Protein AF-K1YMA0-F1 (afdb_monomer_lite)

Radius of gyration: 20.76 Å; chains: 1; bounding box: 54×43×55 Å

Sequence (251 aa):
FFNIFFKTSNLKQISGFTFFASLILGLGITSLIFYISLNINFLNNSFPYIFDVFLLLIILLIKQQNIIEPVTIPDSIIIGKRNYYARFILTFILFVSAITIFTLTSISNPHGVSDTFFQWNLRAKFMFLPKEEWKQIFLIPQDYLVKSYPLLLPGTIARIWKYMNNDAIFVYQIVSIFFSFSLAGMLFYSFKTLNSLFKGYISIILLMGTPMFLQMIPGQFADMPISLFIFSSLFFCIYLIYIPKITNIQF

pLDDT: mean 81.43, std 15.6, range [35.94, 95.81]

Foldseek 3Di:
DVVVPDDPVLCVLLVLLVVLLVVLVVLQVLLVVLVVLLVPLPNPLCPSVVVVVVVVVVVVVVVVVCPDPPDPDPPPDPPPPVVVVVLVVLLVVLVVVLVVLLVVLCVVPLQADQLSCQEAVVLLVLSLDPHNSSVCNVVDDCVRYPVPDDSSRSSSLNNVCSVVVHNDSCSLLVVLVSLLVSVLSNQLSLCCSVPRNVVSSVRSSVQSVDVVNSSVSSNSDPVSSVVSVVSSVVSVVVVVVCVVVVVVVPD

Structure (mmCIF, N/CA/C/O backbone):
data_AF-K1YMA0-F1
#
_entry.id   AF-K1YMA0-F1
#
loop_
_atom_site.group_PDB
_atom_site.id
_atom_site.type_symbol
_atom_site.label_atom_id
_atom_site.label_alt_id
_atom_site.label_comp_id
_atom_site.label_asym_id
_atom_site.label_entity_id
_atom_site.label_seq_id
_atom_site.pdbx_PDB_ins_code
_atom_site.Cartn_x
_atom_site.Cartn_y
_atom_site.Cartn_z
_atom_site.occupancy
_atom_site.B_iso_or_equiv
_atom_site.auth_seq_id
_atom_site.auth_comp_id
_atom_site.auth_asym_id
_atom_site.auth_atom_id
_atom_site.pdbx_PDB_model_num
ATOM 1 N N . PHE A 1 1 ? -4.015 -18.272 3.061 1.00 35.94 1 PHE A N 1
ATOM 2 C CA . PHE A 1 1 ? -2.857 -18.345 3.977 1.00 35.94 1 PHE A CA 1
ATOM 3 C C . PHE A 1 1 ? -3.280 -18.275 5.448 1.00 35.94 1 PHE A C 1
ATOM 5 O O . PHE A 1 1 ? -3.103 -19.263 6.141 1.00 35.94 1 PHE A O 1
ATOM 12 N N . PHE A 1 2 ? -3.931 -17.205 5.927 1.00 36.81 2 PHE A N 1
ATOM 13 C CA . PHE A 1 2 ? -4.343 -17.101 7.344 1.00 36.81 2 PHE A CA 1
ATOM 14 C C . PHE A 1 2 ? -5.421 -18.101 7.807 1.00 36.81 2 PHE A C 1
ATOM 16 O O . PHE A 1 2 ? -5.387 -18.521 8.959 1.00 36.81 2 PHE A O 1
ATOM 23 N N . ASN A 1 3 ? -6.307 -18.563 6.914 1.00 39.50 3 ASN A N 1
ATOM 24 C CA . ASN A 1 3 ? -7.324 -19.572 7.257 1.00 39.50 3 ASN A CA 1
ATOM 25 C C . ASN A 1 3 ? -6.761 -20.959 7.610 1.00 39.50 3 ASN A C 1
ATOM 27 O O . ASN A 1 3 ? -7.481 -21.767 8.179 1.00 39.50 3 ASN A O 1
ATOM 31 N N . ILE A 1 4 ? -5.499 -21.241 7.270 1.00 42.53 4 ILE A N 1
ATOM 32 C CA . ILE A 1 4 ? -4.889 -22.563 7.479 1.00 42.53 4 ILE A CA 1
ATOM 33 C C . ILE A 1 4 ? -4.354 -22.709 8.916 1.00 42.53 4 ILE A C 1
ATOM 35 O O . ILE A 1 4 ? -4.318 -23.814 9.442 1.00 42.53 4 ILE A O 1
ATOM 39 N N . PHE A 1 5 ? -3.977 -21.604 9.572 1.00 38.91 5 PHE A N 1
ATOM 40 C CA . PHE A 1 5 ? -3.271 -21.638 10.863 1.00 38.91 5 PHE A CA 1
ATOM 41 C C . PHE A 1 5 ? -4.132 -21.302 12.089 1.00 38.91 5 PHE A C 1
ATOM 43 O O . PHE A 1 5 ? -3.726 -21.596 13.210 1.00 38.91 5 PHE A O 1
ATOM 50 N N . PHE A 1 6 ? -5.313 -20.705 11.919 1.00 46.00 6 PHE A N 1
ATOM 51 C CA . PHE A 1 6 ? -6.155 -20.281 13.041 1.00 46.00 6 PHE A CA 1
ATOM 52 C C . PHE A 1 6 ? -7.481 -21.048 13.071 1.00 46.00 6 PHE A C 1
ATOM 54 O O . PHE A 1 6 ? -8.115 -21.243 12.037 1.00 46.00 6 PHE A O 1
ATOM 61 N N . LYS A 1 7 ? -7.936 -21.448 14.272 1.00 48.66 7 LYS A N 1
ATOM 62 C CA . LYS A 1 7 ? -9.287 -22.002 14.485 1.00 48.66 7 LYS A CA 1
ATOM 63 C C . LYS A 1 7 ? -10.334 -21.062 13.868 1.00 48.66 7 LYS A C 1
ATOM 65 O O . LYS A 1 7 ? -10.317 -19.853 14.113 1.00 48.66 7 LYS A O 1
ATOM 70 N N . THR A 1 8 ? -11.260 -21.634 13.101 1.00 50.06 8 THR A N 1
ATOM 71 C CA . THR A 1 8 ? -12.266 -20.931 12.282 1.00 50.06 8 THR A CA 1
ATOM 72 C C . THR A 1 8 ? -13.131 -19.935 13.062 1.00 50.06 8 THR A C 1
ATOM 74 O O . THR A 1 8 ? -13.541 -18.918 12.503 1.00 50.06 8 THR A O 1
ATOM 77 N N . SER A 1 9 ? -13.361 -20.160 14.360 1.00 51.03 9 SER A N 1
ATOM 78 C CA . SER A 1 9 ? -14.117 -19.248 15.231 1.00 51.03 9 SER A CA 1
ATOM 79 C C . SER A 1 9 ? -13.393 -17.922 15.510 1.00 51.03 9 SER A C 1
ATOM 81 O O . SER A 1 9 ? -14.027 -16.868 15.488 1.00 51.03 9 SER A O 1
ATOM 83 N N . ASN A 1 10 ? -12.069 -17.941 15.700 1.00 55.38 10 ASN A N 1
ATOM 84 C CA . ASN A 1 10 ? -11.280 -16.738 16.003 1.00 55.38 10 ASN A CA 1
ATOM 85 C C . ASN A 1 10 ? -11.015 -15.895 14.747 1.00 55.38 10 ASN A C 1
ATOM 87 O O . ASN A 1 10 ? -10.944 -14.669 14.814 1.00 55.38 10 ASN A O 1
ATOM 91 N N . LEU A 1 11 ? -10.951 -16.534 13.575 1.00 59.78 11 LEU A N 1
ATOM 92 C CA . LEU A 1 11 ? -10.758 -15.850 12.293 1.00 59.78 11 LEU A CA 1
ATOM 93 C C . LEU A 1 11 ? -11.916 -14.917 11.922 1.00 59.78 11 LEU A C 1
ATOM 95 O O . LEU A 1 11 ? -11.681 -13.895 11.278 1.00 59.78 11 LEU A O 1
ATOM 99 N N . LYS A 1 12 ? -13.153 -15.211 12.352 1.00 63.59 12 LYS A N 1
ATOM 100 C CA . LYS A 1 12 ? -14.302 -14.328 12.083 1.00 63.59 12 LYS A CA 1
ATOM 101 C C . LYS A 1 12 ? -14.114 -12.938 12.695 1.00 63.59 12 LYS A C 1
ATOM 103 O O . LYS A 1 12 ? -14.426 -11.948 12.032 1.00 63.59 12 LYS A O 1
ATOM 108 N N . GLN A 1 13 ? -13.563 -12.856 13.909 1.00 67.62 13 GLN A N 1
ATOM 109 C CA . GLN A 1 13 ? -13.365 -11.585 14.617 1.00 67.62 13 GLN A CA 1
ATOM 110 C C . GLN A 1 13 ? -12.339 -10.679 13.925 1.00 67.62 13 GLN A C 1
ATOM 112 O O . GLN A 1 13 ? -12.560 -9.476 13.829 1.00 67.62 13 GLN A O 1
ATOM 117 N N . ILE A 1 14 ? -11.263 -11.252 13.377 1.00 79.75 14 ILE A N 1
ATOM 118 C CA . ILE A 1 14 ? -10.198 -10.517 12.668 1.00 79.75 14 ILE A CA 1
ATOM 119 C C . ILE A 1 14 ? -10.346 -10.549 11.137 1.00 79.75 14 ILE A C 1
ATOM 121 O O . ILE A 1 14 ? -9.407 -10.213 10.415 1.00 79.75 14 ILE A O 1
ATOM 125 N N . SER A 1 15 ? -11.504 -10.949 10.610 1.00 78.88 15 SER A N 1
ATOM 126 C CA . SER A 1 15 ? -11.737 -11.141 9.165 1.00 78.88 15 SER A CA 1
ATOM 127 C C . SER A 1 15 ? -11.403 -9.902 8.324 1.00 78.88 15 SER A C 1
ATOM 129 O O . SER A 1 15 ? -10.713 -10.001 7.313 1.00 78.88 15 SER A O 1
ATOM 131 N N . GLY A 1 16 ? -11.814 -8.712 8.770 1.00 84.69 16 GLY A N 1
ATOM 132 C CA . GLY A 1 16 ? -11.503 -7.468 8.060 1.00 84.69 16 GLY A CA 1
ATOM 133 C C . GLY A 1 16 ? -10.012 -7.119 8.075 1.00 84.69 16 GLY A C 1
ATOM 134 O O . GLY A 1 16 ? -9.467 -6.694 7.063 1.00 84.69 16 GLY A O 1
ATOM 135 N N . PHE A 1 17 ? -9.323 -7.363 9.191 1.00 89.44 17 PHE A N 1
ATOM 136 C CA . PHE A 1 17 ? -7.878 -7.152 9.280 1.00 89.44 17 PHE A CA 1
ATOM 137 C C . PHE A 1 17 ? -7.110 -8.144 8.393 1.00 89.44 17 PHE A C 1
ATOM 139 O O . PHE A 1 17 ? -6.242 -7.753 7.614 1.00 89.44 17 PHE A O 1
ATOM 146 N N . THR A 1 18 ? -7.460 -9.430 8.478 1.00 86.31 18 THR A N 1
ATOM 147 C CA . THR A 1 18 ? -6.825 -10.499 7.692 1.00 86.31 18 THR A CA 1
ATOM 148 C C . THR A 1 18 ? -7.038 -10.315 6.194 1.00 86.31 18 THR A C 1
ATOM 150 O O . THR A 1 18 ? -6.127 -10.624 5.428 1.00 86.31 18 THR A O 1
ATOM 153 N N . PHE A 1 19 ? -8.174 -9.750 5.769 1.00 87.81 19 PHE A N 1
ATOM 154 C CA . PHE A 1 19 ? -8.401 -9.346 4.383 1.00 87.81 19 PHE A CA 1
ATOM 155 C C . PHE A 1 19 ? -7.315 -8.376 3.896 1.00 87.81 19 PHE A C 1
ATOM 157 O O . PHE A 1 19 ? -6.596 -8.697 2.949 1.00 87.81 19 PHE A O 1
ATOM 164 N N . PHE A 1 20 ? -7.114 -7.245 4.576 1.00 90.06 20 PHE A N 1
ATOM 165 C CA . PHE A 1 20 ? -6.095 -6.275 4.164 1.00 90.06 20 PHE A CA 1
ATOM 166 C C . PHE A 1 20 ? -4.667 -6.815 4.290 1.00 90.06 20 PHE A C 1
ATOM 168 O O . PHE A 1 20 ? -3.865 -6.630 3.378 1.00 90.06 20 PHE A O 1
ATOM 175 N N . ALA A 1 21 ? -4.356 -7.558 5.356 1.00 88.94 21 ALA A N 1
ATOM 176 C CA . ALA A 1 21 ? -3.054 -8.213 5.491 1.00 88.94 21 ALA A CA 1
ATOM 177 C C . ALA A 1 21 ? -2.785 -9.190 4.327 1.00 88.94 21 ALA A C 1
ATOM 179 O O . ALA A 1 21 ? -1.675 -9.258 3.797 1.00 88.94 21 ALA A O 1
ATOM 180 N N . SER A 1 22 ? -3.812 -9.928 3.890 1.00 86.81 22 SER A N 1
ATOM 181 C CA . SER A 1 22 ? -3.696 -10.880 2.782 1.00 86.81 22 SER A CA 1
ATOM 182 C C . SER A 1 22 ? -3.481 -10.208 1.427 1.00 86.81 22 SER A C 1
ATOM 184 O O . SER A 1 22 ? -2.725 -10.742 0.619 1.00 86.81 22 SER A O 1
ATOM 186 N N . LEU A 1 23 ? -4.072 -9.031 1.199 1.00 87.25 23 LEU A N 1
ATOM 187 C CA . LEU A 1 23 ? -3.859 -8.235 -0.012 1.00 87.25 23 LEU A CA 1
ATOM 188 C C . LEU A 1 23 ? -2.376 -7.876 -0.191 1.00 87.25 23 LEU A C 1
ATOM 190 O O . LEU A 1 23 ? -1.809 -8.051 -1.269 1.00 87.25 23 LEU A O 1
ATOM 194 N N . ILE A 1 24 ? -1.730 -7.444 0.892 1.00 88.88 24 ILE A N 1
ATOM 195 C CA . ILE A 1 24 ? -0.322 -7.029 0.896 1.00 88.88 24 ILE A CA 1
ATOM 196 C C . ILE A 1 24 ? 0.609 -8.227 0.708 1.00 88.88 24 ILE A C 1
ATOM 198 O O . ILE A 1 24 ? 1.526 -8.181 -0.114 1.00 88.88 24 ILE A O 1
ATOM 202 N N . LEU A 1 25 ? 0.356 -9.324 1.429 1.00 87.81 25 LEU A N 1
ATOM 203 C CA . LEU A 1 25 ? 1.114 -10.565 1.251 1.00 87.81 25 LEU A CA 1
ATOM 204 C C . LEU A 1 25 ? 0.961 -11.118 -0.168 1.00 87.81 25 LEU A C 1
ATOM 206 O O . LEU A 1 25 ? 1.941 -11.573 -0.752 1.00 87.81 25 LEU A O 1
ATOM 210 N N . GLY A 1 26 ? -0.244 -11.039 -0.736 1.00 87.19 26 GLY A N 1
ATOM 211 C CA . GLY A 1 26 ? -0.516 -11.426 -2.116 1.00 87.19 26 GLY A CA 1
ATOM 212 C C . GLY A 1 26 ? 0.336 -10.636 -3.107 1.00 87.19 26 GLY A C 1
ATOM 213 O O . GLY A 1 26 ? 0.998 -11.241 -3.952 1.00 87.19 26 GLY A O 1
ATOM 214 N N . LEU A 1 27 ? 0.403 -9.307 -2.970 1.00 89.44 27 LEU A N 1
ATOM 215 C CA . LEU A 1 27 ? 1.290 -8.476 -3.794 1.00 89.44 27 LEU A CA 1
ATOM 216 C C . LEU A 1 27 ? 2.769 -8.843 -3.619 1.00 89.44 27 LEU A C 1
ATOM 218 O O . LEU A 1 27 ? 3.492 -8.927 -4.608 1.00 89.44 27 LEU A O 1
ATOM 222 N N . GLY A 1 28 ? 3.212 -9.127 -2.392 1.00 89.88 28 GLY A N 1
ATOM 223 C CA . GLY A 1 28 ? 4.586 -9.563 -2.125 1.00 89.88 28 GLY A CA 1
ATOM 224 C C . GLY A 1 28 ? 4.945 -10.875 -2.806 1.00 89.88 28 GLY A C 1
ATOM 225 O O . GLY A 1 28 ? 5.934 -10.933 -3.535 1.00 89.88 28 GLY A O 1
ATOM 226 N N . ILE A 1 29 ? 4.117 -11.905 -2.632 1.00 88.06 29 ILE A N 1
ATOM 227 C CA . ILE A 1 29 ? 4.328 -13.223 -3.244 1.00 88.06 29 ILE A CA 1
ATOM 228 C C . ILE A 1 29 ? 4.337 -13.105 -4.767 1.00 88.06 29 ILE A C 1
ATOM 230 O O . ILE A 1 29 ? 5.258 -13.579 -5.426 1.00 88.06 29 ILE A O 1
ATOM 234 N N . THR A 1 30 ? 3.343 -12.430 -5.336 1.00 89.81 30 THR A N 1
ATOM 235 C CA . THR A 1 30 ? 3.232 -12.283 -6.791 1.00 89.81 30 THR A CA 1
ATOM 236 C C . THR A 1 30 ? 4.365 -11.424 -7.371 1.00 89.81 30 THR A C 1
ATOM 238 O O . THR A 1 30 ? 4.802 -11.667 -8.492 1.00 89.81 30 THR A O 1
ATOM 241 N N . SER A 1 31 ? 4.878 -10.432 -6.632 1.00 90.88 31 SER A N 1
ATOM 242 C CA . SER A 1 31 ? 6.044 -9.633 -7.045 1.00 90.88 31 SER A CA 1
ATOM 243 C C . SER A 1 31 ? 7.334 -10.464 -7.042 1.00 90.88 31 SER A C 1
ATOM 245 O O . SER A 1 31 ? 8.112 -10.414 -7.996 1.00 90.88 31 SER A O 1
ATOM 247 N N . LEU A 1 32 ? 7.527 -11.313 -6.026 1.00 89.19 32 LEU A N 1
ATOM 248 C CA . LEU A 1 32 ? 8.646 -12.260 -5.974 1.00 89.19 32 LEU A CA 1
ATOM 249 C C . LEU A 1 32 ? 8.593 -13.272 -7.120 1.00 89.19 32 LEU A C 1
ATOM 251 O O . LEU A 1 32 ? 9.603 -13.515 -7.774 1.00 89.19 32 LEU A O 1
ATOM 255 N N . ILE A 1 33 ? 7.418 -13.836 -7.395 1.00 87.31 33 ILE A N 1
ATOM 256 C CA . ILE A 1 33 ? 7.227 -14.798 -8.487 1.00 87.31 33 ILE A CA 1
ATOM 257 C C . ILE A 1 33 ? 7.470 -14.137 -9.838 1.00 87.31 33 ILE A C 1
ATOM 259 O O . ILE A 1 33 ? 8.141 -14.721 -10.687 1.00 87.31 33 ILE A O 1
ATOM 263 N N . PHE A 1 34 ? 6.995 -12.904 -10.019 1.00 88.12 34 PHE A N 1
ATOM 264 C CA . PHE A 1 34 ? 7.301 -12.118 -11.206 1.00 88.12 34 PHE A CA 1
ATOM 265 C C . PHE A 1 34 ? 8.816 -11.948 -11.383 1.00 88.12 34 PHE A C 1
ATOM 267 O O . PHE A 1 34 ? 9.347 -12.257 -12.448 1.00 88.12 34 PHE A O 1
ATOM 274 N N . TYR A 1 35 ? 9.545 -11.573 -10.332 1.00 87.81 35 TYR A N 1
ATOM 275 C CA . TYR A 1 35 ? 11.003 -11.470 -10.400 1.00 87.81 35 TYR A CA 1
ATOM 276 C C . TYR A 1 35 ? 11.699 -12.806 -10.718 1.00 87.81 35 TYR A C 1
ATOM 278 O O . TYR A 1 35 ? 12.620 -12.848 -11.535 1.00 87.81 35 TYR A O 1
ATOM 286 N N . ILE A 1 36 ? 11.256 -13.915 -10.120 1.00 86.75 36 ILE A N 1
ATOM 287 C CA . ILE A 1 36 ? 11.784 -15.253 -10.431 1.00 86.75 36 ILE A CA 1
ATOM 288 C C . ILE A 1 36 ? 11.527 -15.591 -11.906 1.00 86.75 36 ILE A C 1
ATOM 290 O O . ILE A 1 36 ? 12.425 -16.089 -12.584 1.00 86.75 36 ILE A O 1
ATOM 294 N N . SER A 1 37 ? 10.346 -15.252 -12.431 1.00 84.69 37 SER A N 1
ATOM 295 C CA . SER A 1 37 ? 10.014 -15.479 -13.841 1.00 84.69 37 SER A CA 1
ATOM 296 C C . SER A 1 37 ? 10.911 -14.691 -14.801 1.00 84.69 37 SER A C 1
ATOM 298 O O . SER A 1 37 ? 11.270 -15.218 -15.845 1.00 84.69 37 SER A O 1
ATOM 300 N N . LEU A 1 38 ? 11.369 -13.490 -14.418 1.00 83.50 38 LEU A N 1
ATOM 301 C CA . LEU A 1 38 ? 12.334 -12.713 -15.211 1.00 83.50 38 LEU A CA 1
ATOM 302 C C . LEU A 1 38 ? 13.726 -13.364 -15.287 1.00 83.50 38 LEU A C 1
ATOM 304 O O . LEU A 1 38 ? 14.476 -13.096 -16.224 1.00 83.50 38 LEU A O 1
ATOM 308 N N . ASN A 1 39 ? 14.098 -14.183 -14.298 1.00 81.00 39 ASN A N 1
ATOM 309 C CA . ASN A 1 39 ? 15.392 -14.875 -14.261 1.00 81.00 39 ASN A CA 1
ATOM 310 C C . ASN A 1 39 ? 15.367 -16.203 -15.023 1.00 81.00 39 ASN A C 1
ATOM 312 O O . ASN A 1 39 ? 16.383 -16.634 -15.568 1.00 81.00 39 ASN A O 1
ATOM 316 N N . ILE A 1 40 ? 14.209 -16.855 -15.065 1.00 79.06 40 ILE A N 1
ATOM 317 C CA . ILE A 1 40 ? 14.023 -18.115 -15.769 1.00 79.06 40 ILE A CA 1
ATOM 318 C C . ILE A 1 40 ? 13.544 -17.772 -17.184 1.00 79.06 40 ILE A C 1
ATOM 320 O O . ILE A 1 40 ? 12.347 -17.781 -17.448 1.00 79.06 40 ILE A O 1
ATOM 324 N N . ASN A 1 41 ? 14.486 -17.511 -18.104 1.00 66.19 41 ASN A N 1
ATOM 325 C CA . ASN A 1 41 ? 14.243 -17.249 -19.543 1.00 66.19 41 ASN A CA 1
ATOM 326 C C . ASN A 1 41 ? 13.262 -18.229 -20.224 1.00 66.19 41 ASN A C 1
ATOM 328 O O . ASN A 1 41 ? 12.776 -17.966 -21.320 1.00 66.19 41 ASN A O 1
ATOM 332 N N . PHE A 1 42 ? 13.022 -19.384 -19.603 1.00 50.75 42 PHE A N 1
ATOM 333 C CA . PHE A 1 42 ? 12.151 -20.455 -20.072 1.00 50.75 42 PHE A CA 1
ATOM 334 C C . PHE A 1 42 ? 10.652 -20.174 -19.876 1.00 50.75 42 PHE A C 1
ATOM 336 O O . PHE A 1 42 ? 9.808 -20.771 -20.541 1.00 50.75 42 PHE A O 1
ATOM 343 N N . LEU A 1 43 ? 10.293 -19.270 -18.966 1.00 53.09 43 LEU A N 1
ATOM 344 C CA . LEU A 1 43 ? 8.905 -18.920 -18.713 1.00 53.09 43 LEU A CA 1
ATOM 345 C C . LEU A 1 43 ? 8.536 -17.759 -19.634 1.00 53.09 43 LEU A C 1
ATOM 347 O O . LEU A 1 43 ? 8.853 -16.607 -19.353 1.00 53.09 43 LEU A O 1
ATOM 351 N N . ASN A 1 44 ? 7.884 -18.087 -20.756 1.00 57.81 44 ASN A N 1
ATOM 352 C CA . ASN A 1 44 ? 7.226 -17.130 -21.652 1.00 57.81 44 ASN A CA 1
ATOM 353 C C . ASN A 1 44 ? 6.592 -15.974 -20.860 1.00 57.81 44 ASN A C 1
ATOM 355 O O . ASN A 1 44 ? 6.093 -16.196 -19.753 1.00 57.81 44 ASN A O 1
ATOM 359 N N . ASN A 1 45 ? 6.489 -14.782 -21.470 1.00 66.31 45 ASN A N 1
ATOM 360 C CA . ASN A 1 45 ? 5.784 -13.617 -20.900 1.00 66.31 45 ASN A CA 1
ATOM 361 C C . ASN A 1 45 ? 4.432 -13.987 -20.249 1.00 66.31 45 ASN A C 1
ATOM 363 O O . ASN A 1 45 ? 3.989 -13.302 -19.342 1.00 66.31 45 ASN A O 1
ATOM 367 N N . SER A 1 46 ? 3.797 -15.077 -20.687 1.00 72.69 46 SER A N 1
ATOM 368 C CA . SER A 1 46 ? 2.556 -15.675 -20.191 1.00 72.69 46 SER A CA 1
ATOM 369 C C . SER A 1 46 ? 2.583 -16.239 -18.756 1.00 72.69 46 SER A C 1
ATOM 371 O O . SER A 1 46 ? 1.518 -16.363 -18.157 1.00 72.69 46 SER A O 1
ATOM 373 N N . PHE A 1 47 ? 3.730 -16.620 -18.180 1.00 77.75 47 PHE A N 1
ATOM 374 C CA . PHE A 1 47 ? 3.750 -17.363 -16.906 1.00 77.75 47 PHE A CA 1
ATOM 375 C C . PHE A 1 47 ? 3.175 -16.594 -15.704 1.00 77.75 47 PHE A C 1
ATOM 377 O O . PHE A 1 47 ? 2.349 -17.178 -15.001 1.00 77.75 47 PHE A O 1
ATOM 384 N N . PRO A 1 48 ? 3.515 -15.309 -15.468 1.00 74.56 48 PRO A N 1
ATOM 385 C CA . PRO A 1 48 ? 2.893 -14.532 -14.394 1.00 74.56 48 PRO A CA 1
ATOM 386 C C . PRO A 1 48 ? 1.364 -14.481 -14.508 1.00 74.56 48 PRO A C 1
ATOM 388 O O . PRO A 1 48 ? 0.672 -14.590 -13.502 1.00 74.56 48 PRO A O 1
ATOM 391 N N . TYR A 1 49 ? 0.835 -14.413 -15.736 1.00 79.38 49 TYR A N 1
ATOM 392 C CA . TYR A 1 49 ? -0.607 -14.435 -15.991 1.00 79.38 49 TYR A CA 1
ATOM 393 C C . TYR A 1 49 ? -1.234 -15.772 -15.595 1.00 79.38 49 TYR A C 1
ATOM 395 O O . TYR A 1 49 ? -2.247 -15.802 -14.902 1.00 79.38 49 TYR A O 1
ATOM 403 N N . ILE A 1 50 ? -0.624 -16.883 -16.022 1.00 82.31 50 ILE A N 1
ATOM 404 C CA . ILE A 1 50 ? -1.103 -18.234 -15.701 1.00 82.31 50 ILE A CA 1
ATOM 405 C C . ILE A 1 50 ? -1.075 -18.449 -14.188 1.00 82.31 50 ILE A C 1
ATOM 407 O O . ILE A 1 50 ? -2.031 -18.979 -13.625 1.00 82.31 50 ILE A O 1
ATOM 411 N N . PHE A 1 51 ? -0.006 -18.002 -13.526 1.00 81.25 51 PHE A N 1
ATOM 412 C CA . PHE A 1 51 ? 0.121 -18.099 -12.080 1.00 81.25 51 PHE A CA 1
ATOM 413 C C . PHE A 1 51 ? -0.962 -17.292 -11.353 1.00 81.25 51 PHE A C 1
ATOM 415 O O . PHE A 1 51 ? -1.613 -17.828 -10.459 1.00 81.25 51 PHE A O 1
ATOM 422 N N . ASP A 1 52 ? -1.203 -16.041 -11.751 1.00 80.94 52 ASP A N 1
ATOM 423 C CA . ASP A 1 52 ? -2.232 -15.201 -11.130 1.00 80.94 52 ASP A CA 1
ATOM 424 C C . ASP A 1 52 ? -3.642 -15.783 -11.338 1.00 80.94 52 ASP A C 1
ATOM 426 O O . ASP A 1 52 ? -4.439 -15.817 -10.398 1.00 80.94 52 ASP A O 1
ATOM 430 N N . VAL A 1 53 ? -3.941 -16.325 -12.526 1.00 84.12 53 VAL A N 1
ATOM 431 C CA . VAL A 1 53 ? -5.206 -17.034 -12.798 1.00 84.12 53 VAL A CA 1
ATOM 432 C C . VAL A 1 53 ? -5.332 -18.285 -11.928 1.00 84.12 53 VAL A C 1
ATOM 434 O O . VAL A 1 53 ? -6.378 -18.515 -11.322 1.00 84.12 53 VAL A O 1
ATOM 437 N N . PHE A 1 54 ? -4.269 -19.079 -11.815 1.00 85.62 54 PHE A N 1
ATOM 438 C CA . PHE A 1 54 ? -4.250 -20.270 -10.969 1.00 85.62 54 PHE A CA 1
ATOM 439 C C . PHE A 1 54 ? -4.450 -19.924 -9.486 1.00 85.62 54 PHE A C 1
ATOM 441 O O . PHE A 1 54 ? -5.236 -20.572 -8.793 1.00 85.62 54 PHE A O 1
ATOM 448 N N . LEU A 1 55 ? -3.809 -18.856 -9.005 1.00 82.62 55 LEU A N 1
ATOM 449 C CA . LEU A 1 55 ? -3.978 -18.350 -7.646 1.00 82.62 55 LEU A CA 1
ATOM 450 C C . LEU A 1 55 ? -5.422 -17.888 -7.395 1.00 82.62 55 LEU A C 1
ATOM 452 O O . LEU A 1 55 ? -6.001 -18.223 -6.360 1.00 82.62 55 LEU A O 1
ATOM 456 N N . LEU A 1 56 ? -6.027 -17.169 -8.347 1.00 82.56 56 LEU A N 1
ATOM 457 C CA . LEU A 1 56 ? -7.434 -16.765 -8.284 1.00 82.56 56 LEU A CA 1
ATOM 458 C C . LEU A 1 56 ? -8.369 -17.978 -8.212 1.00 82.56 56 LEU A C 1
ATOM 460 O O . LEU A 1 56 ? -9.274 -17.995 -7.378 1.00 82.56 56 LEU A O 1
ATOM 464 N N . LEU A 1 57 ? -8.126 -19.012 -9.021 1.00 83.94 57 LEU A N 1
ATOM 465 C CA . LEU A 1 57 ? -8.903 -20.254 -8.987 1.00 83.94 57 LEU A CA 1
ATOM 466 C C . LEU A 1 57 ? -8.782 -20.963 -7.633 1.00 83.94 57 LEU A C 1
ATOM 468 O O . LEU A 1 57 ? -9.801 -21.340 -7.058 1.00 83.94 57 LEU A O 1
ATOM 472 N N . ILE A 1 58 ? -7.574 -21.073 -7.069 1.00 81.31 58 ILE A N 1
ATOM 473 C CA . ILE A 1 58 ? -7.372 -21.629 -5.721 1.00 81.31 58 ILE A CA 1
ATOM 474 C C . ILE A 1 58 ? -8.163 -20.833 -4.676 1.00 81.31 58 ILE A C 1
ATOM 476 O O . ILE A 1 58 ? -8.823 -21.423 -3.821 1.00 81.31 58 ILE A O 1
ATOM 480 N N . ILE A 1 59 ? -8.131 -19.498 -4.739 1.00 77.88 59 ILE A N 1
ATOM 481 C CA . ILE A 1 59 ? -8.876 -18.640 -3.807 1.00 77.88 59 ILE A CA 1
ATOM 482 C C . ILE A 1 59 ? -10.385 -18.885 -3.928 1.00 77.88 59 ILE A C 1
ATOM 484 O O . ILE A 1 59 ? -11.064 -18.999 -2.904 1.00 77.88 59 ILE A O 1
ATOM 488 N N . LEU A 1 60 ? -10.912 -18.992 -5.151 1.00 78.00 60 LEU A N 1
ATOM 489 C CA . LEU A 1 60 ? -12.327 -19.280 -5.396 1.00 78.00 60 LEU A CA 1
ATOM 490 C C . LEU A 1 60 ? -12.728 -20.658 -4.851 1.00 78.00 60 LEU A C 1
ATOM 492 O O . LEU A 1 60 ? -13.738 -20.752 -4.155 1.00 78.00 60 LEU A O 1
ATOM 496 N N . LEU A 1 61 ? -11.908 -21.688 -5.074 1.00 76.06 61 LEU A N 1
ATOM 497 C CA . LEU A 1 61 ? -12.143 -23.045 -4.566 1.00 76.06 61 LEU A CA 1
ATOM 498 C C . LEU A 1 61 ? -12.146 -23.090 -3.031 1.00 76.06 61 LEU A C 1
ATOM 500 O O . LEU A 1 61 ? -13.062 -23.648 -2.426 1.00 76.06 61 LEU A O 1
ATOM 504 N N . ILE A 1 62 ? -11.179 -22.432 -2.382 1.00 73.81 62 ILE A N 1
ATOM 505 C CA . ILE A 1 62 ? -11.122 -22.334 -0.914 1.00 73.81 62 ILE A CA 1
ATOM 506 C C . ILE A 1 62 ? -12.340 -21.576 -0.369 1.00 73.81 62 ILE A C 1
ATOM 508 O O . ILE A 1 62 ? -12.870 -21.938 0.684 1.00 73.81 62 ILE A O 1
ATOM 512 N N . LYS A 1 63 ? -12.799 -20.521 -1.056 1.00 68.50 63 LYS A N 1
ATOM 513 C CA . LYS A 1 63 ? -13.982 -19.751 -0.644 1.00 68.50 63 LYS A CA 1
ATOM 514 C C . LYS A 1 63 ? -15.262 -20.580 -0.761 1.00 68.50 63 LYS A C 1
ATOM 516 O O . LYS A 1 63 ? -16.112 -20.488 0.117 1.00 68.50 63 LYS A O 1
ATOM 521 N N . GLN A 1 64 ? -15.375 -21.404 -1.801 1.00 65.25 64 GLN A N 1
ATOM 522 C CA . GLN A 1 64 ? -16.528 -22.276 -2.027 1.00 65.25 64 GLN A CA 1
ATOM 523 C C . GLN A 1 64 ? -16.627 -23.388 -0.969 1.00 65.25 64 GLN A C 1
ATOM 525 O O . GLN A 1 64 ? -17.724 -23.740 -0.552 1.00 65.25 64 GLN A O 1
ATOM 530 N N . GLN A 1 65 ? -15.489 -23.881 -0.472 1.00 60.06 65 GLN A N 1
ATOM 531 C CA . GLN A 1 65 ? -15.439 -24.854 0.628 1.00 60.06 65 GLN A CA 1
ATOM 532 C C . GLN A 1 65 ? -15.693 -24.231 2.011 1.00 60.06 65 GLN A C 1
ATOM 534 O O . GLN A 1 65 ? -16.101 -24.927 2.934 1.00 60.06 65 GLN A O 1
ATOM 539 N N . ASN A 1 66 ? -15.475 -22.921 2.160 1.00 59.56 66 ASN A N 1
ATOM 540 C CA . ASN A 1 66 ? -15.643 -22.180 3.413 1.00 59.56 66 ASN A CA 1
ATOM 541 C C . ASN A 1 66 ? -16.854 -21.236 3.371 1.00 59.56 66 ASN A C 1
ATOM 543 O O . ASN A 1 66 ? -16.780 -20.119 3.895 1.00 59.56 66 ASN A O 1
ATOM 547 N N . ILE A 1 67 ? -17.971 -21.654 2.764 1.00 50.56 67 ILE A N 1
ATOM 548 C CA . ILE A 1 67 ? -19.258 -20.959 2.925 1.00 50.56 67 ILE A CA 1
ATOM 549 C C . ILE A 1 67 ? -19.709 -21.192 4.366 1.00 50.56 67 ILE A C 1
ATOM 551 O O . ILE A 1 67 ? -20.443 -22.118 4.690 1.00 50.56 67 ILE A O 1
ATOM 555 N N . ILE A 1 68 ? -19.162 -20.384 5.264 1.00 52.66 68 ILE A N 1
ATOM 556 C CA . ILE A 1 68 ? -19.486 -20.428 6.675 1.00 52.66 68 ILE A CA 1
ATOM 557 C C . ILE A 1 68 ? -20.751 -19.596 6.858 1.00 52.66 68 ILE A C 1
ATOM 559 O O . ILE A 1 68 ? -20.787 -18.431 6.454 1.00 52.66 68 ILE A O 1
ATOM 563 N N . GLU A 1 69 ? -21.757 -20.176 7.508 1.00 48.94 69 GLU A N 1
ATOM 564 C CA . GLU A 1 69 ? -22.983 -19.466 7.862 1.00 48.94 69 GLU A CA 1
ATOM 565 C C . GLU A 1 69 ? -22.661 -18.141 8.583 1.00 48.94 69 GLU A C 1
ATOM 567 O O . GLU A 1 69 ? -21.746 -18.086 9.435 1.00 48.94 69 GLU A O 1
ATOM 572 N N . PRO A 1 70 ? -23.365 -17.047 8.229 1.00 44.97 70 PRO A N 1
ATOM 573 C CA . PRO A 1 70 ? -23.199 -15.774 8.905 1.00 44.97 70 PRO A CA 1
ATOM 574 C C . PRO A 1 70 ? -23.518 -15.990 10.382 1.00 44.97 70 PRO A C 1
ATOM 576 O O . PRO A 1 70 ? -24.638 -16.325 10.750 1.00 44.97 70 PRO A O 1
ATOM 579 N N . VAL A 1 71 ? -22.514 -15.815 11.245 1.00 46.72 71 VAL A N 1
ATOM 580 C CA . VAL A 1 71 ? -22.783 -15.754 12.682 1.00 46.72 71 VAL A CA 1
ATOM 581 C C . VAL A 1 71 ? -23.482 -14.428 12.904 1.00 46.72 71 VAL A C 1
ATOM 583 O O . VAL A 1 71 ? -22.882 -13.368 12.722 1.00 46.72 71 VAL A O 1
ATOM 586 N N . THR A 1 72 ? -24.760 -14.505 13.250 1.00 38.94 72 THR A N 1
ATOM 587 C CA . THR A 1 72 ? -25.541 -13.388 13.764 1.00 38.94 72 THR A CA 1
ATOM 588 C C . THR A 1 72 ? -24.900 -12.944 15.071 1.00 38.94 72 THR A C 1
ATOM 590 O O . THR A 1 72 ? -25.086 -13.565 16.116 1.00 38.94 72 THR A O 1
ATOM 593 N N . ILE A 1 73 ? -24.073 -11.904 15.000 1.00 44.22 73 ILE A N 1
ATOM 594 C CA . ILE A 1 73 ? -23.606 -11.201 16.191 1.00 44.22 73 ILE A CA 1
ATOM 595 C C . ILE A 1 73 ? -24.843 -10.486 16.744 1.00 44.22 73 ILE A C 1
ATOM 597 O O . ILE A 1 73 ? -25.479 -9.758 15.981 1.00 44.22 73 ILE A O 1
ATOM 601 N N . PRO A 1 74 ? -25.223 -10.688 18.017 1.00 40.84 74 PRO A N 1
ATOM 602 C CA . PRO A 1 74 ? -26.303 -9.920 18.614 1.00 40.84 74 PRO A CA 1
ATOM 603 C C . PRO A 1 74 ? -25.987 -8.430 18.470 1.00 40.84 74 PRO A C 1
ATOM 605 O O . PRO A 1 74 ? -24.916 -7.981 18.887 1.00 40.84 74 PRO A O 1
ATOM 608 N N . ASP A 1 75 ? -26.912 -7.667 17.890 1.00 47.19 75 ASP A N 1
ATOM 609 C CA . ASP A 1 75 ? -26.864 -6.204 17.814 1.00 47.19 75 ASP A CA 1
ATOM 610 C C . ASP A 1 75 ? -27.070 -5.592 19.213 1.00 47.19 75 ASP A C 1
ATOM 612 O O . ASP A 1 75 ? -27.997 -4.829 19.467 1.00 47.19 75 ASP A O 1
ATOM 616 N N . SER A 1 76 ? -26.221 -5.931 20.178 1.00 47.53 76 SER A N 1
ATOM 617 C CA . SER A 1 76 ? -26.267 -5.367 21.524 1.00 47.53 76 SER A CA 1
ATOM 618 C C . SER A 1 76 ? -25.185 -4.310 21.702 1.00 47.53 76 SER A C 1
ATOM 620 O O . SER A 1 76 ? -24.396 -4.366 22.639 1.00 47.53 76 SER A O 1
ATOM 622 N N . ILE A 1 77 ? -25.144 -3.320 20.809 1.00 50.50 77 ILE A N 1
ATOM 623 C CA . ILE A 1 77 ? -24.622 -1.999 21.159 1.00 50.50 77 ILE A CA 1
ATOM 624 C C . ILE A 1 77 ? -25.538 -0.969 20.504 1.00 50.50 77 ILE A C 1
ATOM 626 O O . ILE A 1 77 ? -25.359 -0.596 19.345 1.00 50.50 77 ILE A O 1
ATOM 630 N N . ILE A 1 78 ? -26.511 -0.475 21.272 1.00 46.94 78 ILE A N 1
ATOM 631 C CA . ILE A 1 78 ? -27.224 0.768 20.970 1.00 46.94 78 ILE A CA 1
ATOM 632 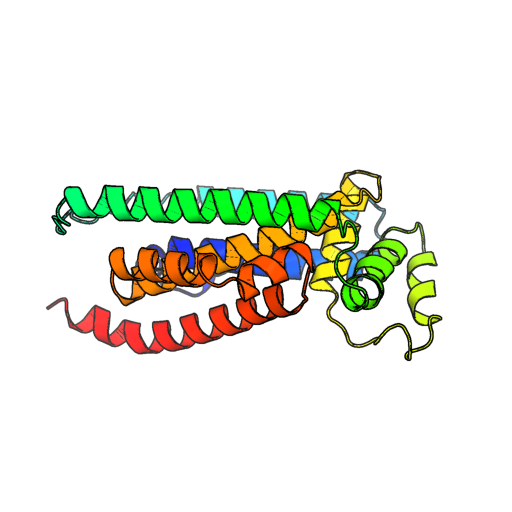C C . ILE A 1 78 ? -26.198 1.901 21.121 1.00 46.94 78 ILE A C 1
ATOM 634 O O . ILE A 1 78 ? -26.164 2.639 22.100 1.00 46.94 78 ILE A O 1
ATOM 638 N N . ILE A 1 79 ? -25.285 2.015 20.156 1.00 54.97 79 ILE A N 1
ATOM 639 C CA . ILE A 1 79 ? -24.505 3.228 19.956 1.00 54.97 79 ILE A CA 1
ATOM 640 C C . ILE A 1 79 ? -25.552 4.259 19.564 1.00 54.97 79 ILE A C 1
ATOM 642 O O . ILE A 1 79 ? -26.230 4.075 18.554 1.00 54.97 79 ILE A O 1
ATOM 646 N N . GLY A 1 80 ? -25.727 5.310 20.369 1.00 54.44 80 GLY A N 1
ATOM 647 C CA . GLY A 1 80 ? -26.697 6.364 20.078 1.00 54.44 80 GLY A CA 1
ATOM 648 C C . GLY A 1 80 ? -26.571 6.787 18.614 1.00 54.44 80 GLY A C 1
ATOM 649 O O . GLY A 1 80 ? -25.547 7.357 18.227 1.00 54.44 80 GLY A O 1
ATOM 650 N N . LYS A 1 81 ? -27.590 6.459 17.801 1.00 60.00 81 LYS A N 1
ATOM 651 C CA . LYS A 1 81 ? -27.593 6.600 16.329 1.00 60.00 81 LYS A CA 1
ATOM 652 C C . LYS A 1 81 ? -27.110 7.985 15.878 1.00 60.00 81 LYS A C 1
ATOM 654 O O . LYS A 1 81 ? -26.480 8.116 14.834 1.00 60.00 81 LYS A O 1
ATOM 659 N N . ARG A 1 82 ? -27.318 9.002 16.721 1.00 60.16 82 ARG A N 1
ATOM 660 C CA . ARG A 1 82 ? -26.884 10.391 16.527 1.00 60.16 82 ARG A CA 1
ATOM 661 C C . ARG A 1 82 ? -25.369 10.564 16.337 1.00 60.16 82 ARG A C 1
ATOM 663 O O . ARG A 1 82 ? -24.962 11.372 15.512 1.00 60.16 82 ARG A O 1
ATOM 670 N N . ASN A 1 83 ? -24.529 9.790 17.028 1.00 77.00 83 ASN A N 1
ATOM 671 C CA . ASN A 1 83 ? -23.068 9.936 16.945 1.00 77.00 83 ASN A CA 1
ATOM 672 C C . ASN A 1 83 ? -22.435 9.109 15.816 1.00 77.00 83 ASN A C 1
ATOM 674 O O . ASN A 1 83 ? -21.292 9.365 15.444 1.00 77.00 83 ASN A O 1
ATOM 678 N N . TYR A 1 84 ? -23.154 8.127 15.266 1.00 81.88 84 TYR A N 1
ATOM 679 C CA . TYR A 1 84 ? -22.665 7.324 14.146 1.00 81.88 84 TYR A CA 1
ATOM 680 C C . TYR A 1 84 ? -22.571 8.157 12.863 1.00 81.88 84 TYR A C 1
ATOM 682 O O . TYR A 1 84 ? -21.503 8.223 12.258 1.00 81.88 84 TYR A O 1
ATOM 690 N N . TYR A 1 85 ? -23.652 8.862 12.508 1.00 85.56 85 TYR A N 1
ATOM 691 C CA . TYR A 1 85 ? -23.690 9.700 11.307 1.00 85.56 85 TYR A CA 1
ATOM 692 C C . TYR A 1 85 ? -22.627 10.794 11.333 1.00 85.56 85 TYR A C 1
ATOM 694 O O . TYR A 1 85 ? -21.929 10.972 10.345 1.00 85.56 85 TYR A O 1
ATOM 702 N N . ALA A 1 86 ? -22.429 11.465 12.472 1.00 88.19 86 ALA A N 1
ATOM 703 C CA . ALA A 1 86 ? -21.395 12.492 12.601 1.00 88.19 86 ALA A CA 1
ATOM 704 C C . ALA A 1 86 ? -19.984 11.942 12.320 1.00 88.19 86 ALA A C 1
ATOM 706 O O . ALA A 1 86 ? -19.210 12.561 11.596 1.00 88.19 86 ALA A O 1
ATOM 707 N N . ARG A 1 87 ? -19.656 10.752 12.841 1.00 87.62 87 ARG A N 1
ATOM 708 C CA . ARG A 1 87 ? -18.355 10.098 12.602 1.00 87.62 87 ARG A CA 1
ATOM 709 C C . ARG A 1 87 ? -18.203 9.662 11.154 1.00 87.62 87 ARG A C 1
ATOM 711 O O . ARG A 1 87 ? -17.129 9.830 10.585 1.00 87.62 87 ARG A O 1
ATOM 718 N N . PHE A 1 88 ? -19.264 9.114 10.571 1.00 89.06 88 PHE A N 1
ATOM 719 C CA . PHE A 1 88 ? -19.279 8.722 9.169 1.00 89.06 88 PHE A CA 1
ATOM 720 C C . PHE A 1 88 ? -19.073 9.935 8.256 1.00 89.06 88 PHE A C 1
ATOM 722 O O . PHE A 1 88 ? -18.175 9.910 7.424 1.00 89.06 88 PHE A O 1
ATOM 729 N N . ILE A 1 89 ? -19.829 11.016 8.474 1.00 91.94 89 ILE A N 1
ATOM 730 C CA . ILE A 1 89 ? -19.709 12.276 7.731 1.00 91.94 89 ILE A CA 1
ATOM 731 C C . ILE A 1 89 ? -18.299 12.850 7.880 1.00 91.94 89 ILE A C 1
ATOM 733 O O . ILE A 1 89 ? -17.680 13.186 6.878 1.00 91.94 89 ILE A O 1
ATOM 737 N N . LEU A 1 90 ? -17.754 12.910 9.098 1.00 93.12 90 LEU A N 1
ATOM 738 C CA . LEU A 1 90 ? -16.394 13.407 9.318 1.00 93.12 90 LEU A CA 1
ATOM 739 C C . LEU A 1 90 ? -15.348 12.549 8.595 1.00 93.12 90 LEU A C 1
ATOM 741 O O . LEU A 1 90 ? -14.464 13.084 7.934 1.00 93.12 90 LEU A O 1
ATOM 745 N N . THR A 1 91 ? -15.470 11.222 8.675 1.00 91.25 91 THR A N 1
ATOM 746 C CA . THR A 1 91 ? -14.578 10.296 7.959 1.00 91.25 91 THR A CA 1
ATOM 747 C C . THR A 1 91 ? -14.694 10.488 6.447 1.00 91.25 91 THR A C 1
ATOM 749 O O . THR A 1 91 ? -13.686 10.487 5.752 1.00 91.25 91 THR A O 1
ATOM 752 N N . PHE A 1 92 ? -15.907 10.702 5.935 1.00 92.94 92 PHE A N 1
ATOM 753 C CA . PHE A 1 92 ? -16.154 10.959 4.521 1.00 92.94 92 PHE A CA 1
ATOM 754 C C . PHE A 1 92 ? -15.546 12.289 4.060 1.00 92.94 92 PHE A C 1
ATOM 756 O O . PHE A 1 92 ? -14.882 12.324 3.031 1.00 92.94 92 PHE A O 1
ATOM 763 N N . ILE A 1 93 ? -15.696 13.363 4.841 1.00 94.56 93 ILE A N 1
ATOM 764 C CA . ILE A 1 93 ? -15.072 14.663 4.553 1.00 94.56 93 ILE A CA 1
ATOM 765 C C . ILE A 1 93 ? -13.548 14.522 4.497 1.00 94.56 93 ILE A C 1
ATOM 767 O O . ILE A 1 93 ? -12.929 14.998 3.549 1.00 94.56 93 ILE A O 1
ATOM 771 N N . LEU A 1 94 ? -12.949 13.829 5.472 1.00 94.00 94 LEU A N 1
ATOM 772 C CA . LEU A 1 94 ? -11.506 13.569 5.493 1.00 94.00 94 LEU A CA 1
ATOM 773 C C . LEU A 1 94 ? -11.051 12.690 4.325 1.00 94.00 94 LEU A C 1
ATOM 775 O O . LEU A 1 94 ? -9.966 12.878 3.788 1.00 94.00 94 LEU A O 1
ATOM 779 N N . PHE A 1 95 ? -11.881 11.743 3.899 1.00 92.94 95 PHE A N 1
ATOM 780 C CA . PHE A 1 95 ? -11.592 10.922 2.732 1.00 92.94 95 PHE A CA 1
ATOM 781 C C . PHE A 1 95 ? -11.616 11.748 1.437 1.00 92.94 95 PHE A C 1
ATOM 783 O O . PHE A 1 95 ? -10.709 11.635 0.615 1.00 92.94 95 PHE A O 1
ATOM 790 N N . VAL A 1 96 ? -12.606 12.628 1.269 1.00 93.81 96 VAL A N 1
ATOM 791 C CA . VAL A 1 96 ? -12.690 13.534 0.112 1.00 93.81 96 VAL A CA 1
ATOM 792 C C . VAL A 1 96 ? -11.537 14.541 0.109 1.00 93.81 96 VAL A C 1
ATOM 794 O O . VAL A 1 96 ? -1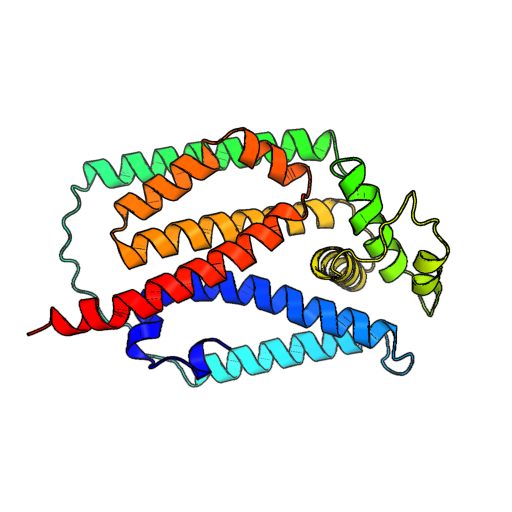0.961 14.807 -0.950 1.00 93.81 96 VAL A O 1
ATOM 797 N N . SER A 1 97 ? -11.153 15.084 1.269 1.00 91.69 97 SER A N 1
ATOM 798 C CA . SER A 1 97 ? -9.993 15.978 1.358 1.00 91.69 97 SER A CA 1
ATOM 799 C C . SER A 1 97 ? -8.692 15.239 1.043 1.00 91.69 97 SER A C 1
ATOM 801 O O . SER A 1 97 ? -7.875 15.760 0.285 1.00 91.69 97 SER A O 1
ATOM 803 N N . ALA A 1 98 ? -8.533 14.003 1.528 1.00 93.06 98 ALA A N 1
ATOM 804 C CA . ALA A 1 98 ? -7.397 13.146 1.208 1.00 93.06 98 ALA A CA 1
ATOM 805 C C . ALA A 1 98 ? -7.297 12.867 -0.297 1.00 93.06 98 ALA A C 1
ATOM 807 O O . ALA A 1 98 ? -6.214 13.005 -0.862 1.00 93.06 98 ALA A O 1
ATOM 808 N N . ILE A 1 99 ? -8.413 12.543 -0.962 1.00 93.56 99 ILE A N 1
ATOM 809 C CA . ILE A 1 99 ? -8.452 12.360 -2.421 1.00 93.56 99 ILE A CA 1
ATOM 810 C C . ILE A 1 99 ? -8.055 13.651 -3.133 1.00 93.56 99 ILE A C 1
ATOM 812 O O . ILE A 1 99 ? -7.237 13.605 -4.044 1.00 93.56 99 ILE A O 1
ATOM 816 N N . THR A 1 100 ? -8.600 14.794 -2.718 1.00 93.44 100 THR A N 1
ATOM 817 C CA . THR A 1 100 ? -8.295 16.092 -3.338 1.00 93.44 100 THR A CA 1
ATOM 818 C C . THR A 1 100 ? -6.812 16.448 -3.208 1.00 93.44 100 THR A C 1
ATOM 820 O O . THR A 1 100 ? -6.180 16.839 -4.185 1.00 93.44 100 THR A O 1
ATOM 823 N N . ILE A 1 101 ? -6.226 16.283 -2.020 1.00 92.25 101 ILE A N 1
ATOM 824 C CA . ILE A 1 101 ? -4.792 16.522 -1.803 1.00 92.25 101 ILE A CA 1
ATOM 825 C C . ILE A 1 101 ? -3.974 15.555 -2.659 1.00 92.25 101 ILE A C 1
ATOM 827 O O . ILE A 1 101 ? -3.073 15.975 -3.381 1.00 92.25 101 ILE A O 1
ATOM 831 N N . PHE A 1 102 ? -4.330 14.271 -2.639 1.00 93.31 102 PHE A N 1
ATOM 832 C CA . PHE A 1 102 ? -3.652 13.249 -3.420 1.00 93.31 102 PHE A CA 1
ATOM 833 C C . PHE A 1 102 ? -3.654 13.557 -4.920 1.00 93.31 102 PHE A C 1
ATOM 835 O O . PHE A 1 102 ? -2.606 13.446 -5.558 1.00 93.31 102 PHE A O 1
ATOM 842 N N . THR A 1 103 ? -4.796 13.938 -5.497 1.00 93.38 103 THR A N 1
ATOM 843 C CA . THR A 1 103 ? -4.905 14.221 -6.934 1.00 93.38 103 THR A CA 1
ATOM 844 C C . THR A 1 103 ? -4.093 15.451 -7.313 1.00 93.38 103 THR A C 1
ATOM 846 O O . THR A 1 103 ? -3.293 15.373 -8.243 1.00 93.38 103 THR A O 1
ATOM 849 N N . LEU A 1 104 ? -4.213 16.549 -6.562 1.00 93.69 104 LEU A N 1
ATOM 850 C CA . LEU A 1 104 ? -3.460 17.778 -6.820 1.00 93.69 104 LEU A CA 1
ATOM 851 C C . LEU A 1 104 ? -1.946 17.553 -6.721 1.00 93.69 104 LEU A C 1
ATOM 853 O O . LEU A 1 104 ? -1.199 17.992 -7.596 1.00 93.69 104 LEU A O 1
ATOM 857 N N . THR A 1 105 ? -1.481 16.831 -5.698 1.00 91.69 105 THR A N 1
ATOM 858 C CA . THR A 1 105 ? -0.052 16.529 -5.541 1.00 91.69 105 THR A CA 1
ATOM 859 C C . THR A 1 105 ? 0.446 15.510 -6.567 1.00 91.69 105 THR A C 1
ATOM 861 O O . THR A 1 105 ? 1.578 15.617 -7.028 1.00 91.69 105 THR A O 1
ATOM 864 N N . SER A 1 106 ? -0.381 14.544 -6.971 1.00 92.00 106 SER A N 1
ATOM 865 C CA . SER A 1 106 ? -0.007 13.566 -8.003 1.00 92.00 106 SER A CA 1
ATOM 866 C C . SER A 1 106 ? 0.081 14.188 -9.394 1.00 92.00 106 SER A C 1
ATOM 868 O O . SER A 1 106 ? 0.911 13.761 -10.189 1.00 92.00 106 SER A O 1
ATOM 870 N N . ILE A 1 107 ? -0.746 15.196 -9.690 1.00 92.44 107 ILE A N 1
ATOM 871 C CA . ILE A 1 107 ? -0.665 15.958 -10.944 1.00 92.44 107 ILE A CA 1
ATOM 872 C C . ILE A 1 107 ? 0.624 16.784 -10.982 1.00 92.44 107 ILE A C 1
ATOM 874 O O . ILE A 1 107 ? 1.282 16.830 -12.018 1.00 92.44 107 ILE A O 1
ATOM 878 N N . SER A 1 108 ? 1.009 17.410 -9.865 1.00 90.94 108 SER A N 1
ATOM 879 C CA . SER A 1 108 ? 2.247 18.196 -9.801 1.00 90.94 108 SER A CA 1
ATOM 880 C C . SER A 1 108 ? 3.511 17.335 -9.744 1.00 90.94 108 SER A C 1
ATOM 882 O O . SER A 1 108 ? 4.550 17.759 -10.240 1.00 90.94 108 SER A O 1
ATOM 884 N N . ASN A 1 109 ? 3.426 16.125 -9.184 1.00 89.75 109 ASN A N 1
ATOM 885 C CA . ASN A 1 109 ? 4.547 15.196 -9.032 1.00 89.75 109 ASN A CA 1
ATOM 886 C C . ASN A 1 109 ? 4.176 13.793 -9.548 1.00 89.75 109 ASN A C 1
ATOM 888 O O . ASN A 1 109 ? 4.027 12.849 -8.765 1.00 89.75 109 ASN A O 1
ATOM 892 N N . PRO A 1 110 ? 4.040 13.614 -10.874 1.00 88.75 110 PRO A N 1
ATOM 893 C CA . PRO A 1 110 ? 3.548 12.366 -11.460 1.00 88.75 110 PRO A CA 1
ATOM 894 C C . PRO A 1 110 ? 4.499 11.177 -11.251 1.00 88.75 110 PRO A C 1
ATOM 896 O O . PRO A 1 110 ? 4.073 10.024 -11.284 1.00 88.75 110 PRO A O 1
ATOM 899 N N . HIS A 1 111 ? 5.778 11.433 -10.978 1.00 88.12 111 HIS A N 1
ATOM 900 C CA . HIS A 1 111 ? 6.775 10.404 -10.676 1.00 88.12 111 HIS A CA 1
ATOM 901 C C . HIS A 1 111 ? 7.036 10.214 -9.173 1.00 88.12 111 HIS A C 1
ATOM 903 O O . HIS A 1 111 ? 7.917 9.435 -8.815 1.00 88.12 111 HIS A O 1
ATOM 909 N N . GLY A 1 112 ? 6.276 10.888 -8.304 1.00 87.94 112 GLY A N 1
ATOM 910 C CA . GLY A 1 112 ? 6.554 10.948 -6.870 1.00 87.94 112 GLY A CA 1
ATOM 911 C C . GLY A 1 112 ? 7.769 11.826 -6.556 1.00 87.94 112 GLY A C 1
ATOM 912 O O . GLY A 1 112 ? 8.110 12.725 -7.323 1.00 87.94 112 GLY A O 1
ATOM 913 N N . VAL A 1 113 ? 8.408 11.587 -5.408 1.00 87.69 113 VAL A N 1
ATOM 914 C CA . VAL A 1 113 ? 9.619 12.322 -4.999 1.00 87.69 113 VAL A CA 1
ATOM 915 C C . VAL A 1 113 ? 10.879 11.786 -5.692 1.00 87.69 113 VAL A C 1
ATOM 917 O O . VAL A 1 113 ? 10.877 10.687 -6.242 1.00 87.69 113 VAL A O 1
ATOM 920 N N . SER A 1 114 ? 11.973 12.553 -5.651 1.00 84.06 114 SER A N 1
ATOM 921 C CA . SER A 1 114 ? 13.245 12.196 -6.304 1.00 84.06 114 SER A CA 1
ATOM 922 C C . SER A 1 114 ? 13.717 10.782 -5.945 1.00 84.06 114 SER A C 1
ATOM 924 O O . SER A 1 114 ? 13.911 9.947 -6.828 1.00 84.06 114 SER A O 1
ATOM 926 N N . ASP A 1 115 ? 13.814 10.471 -4.651 1.00 82.12 115 ASP A N 1
ATOM 927 C CA . ASP A 1 115 ? 14.278 9.159 -4.179 1.00 82.12 115 ASP A CA 1
ATOM 928 C C . ASP A 1 115 ? 13.379 8.027 -4.675 1.00 82.12 115 ASP A C 1
ATOM 930 O O . ASP A 1 115 ? 13.856 6.966 -5.080 1.00 82.12 115 ASP A O 1
ATOM 934 N N . THR A 1 116 ? 12.074 8.290 -4.728 1.00 85.62 116 THR A N 1
ATOM 935 C CA . THR A 1 116 ? 11.083 7.348 -5.233 1.00 85.62 116 THR A CA 1
ATOM 936 C C . THR A 1 116 ? 11.338 6.983 -6.686 1.00 85.62 116 THR A C 1
ATOM 938 O O . THR A 1 116 ? 11.317 5.807 -7.075 1.00 85.62 116 THR A O 1
ATOM 941 N N . PHE A 1 117 ? 11.624 7.995 -7.502 1.00 86.62 117 PHE A N 1
ATOM 942 C CA . PHE A 1 117 ? 11.888 7.784 -8.909 1.00 86.62 117 PHE A CA 1
ATOM 943 C C . PHE A 1 117 ? 13.096 6.859 -9.116 1.00 86.62 117 PHE A C 1
ATOM 945 O O . PHE A 1 117 ? 13.001 5.859 -9.834 1.00 86.62 117 PHE A O 1
ATOM 952 N N . PHE A 1 118 ? 14.210 7.160 -8.449 1.00 83.94 118 PHE A N 1
ATOM 953 C CA . PHE A 1 118 ? 15.451 6.404 -8.608 1.00 83.94 118 PHE A CA 1
ATOM 954 C C . PHE A 1 118 ? 15.365 4.991 -8.030 1.00 83.94 118 PHE A C 1
ATOM 956 O O . PHE A 1 118 ? 15.850 4.038 -8.646 1.00 83.94 118 PHE A O 1
ATOM 963 N N . GLN A 1 119 ? 14.740 4.828 -6.862 1.00 85.88 119 GLN A N 1
ATOM 964 C CA . GLN A 1 119 ? 14.793 3.556 -6.148 1.00 85.88 119 GLN A CA 1
ATOM 965 C C . GLN A 1 119 ? 13.728 2.549 -6.575 1.00 85.88 119 GLN A C 1
ATOM 967 O O . GLN A 1 119 ? 14.012 1.354 -6.516 1.00 85.88 119 GLN A O 1
ATOM 972 N N . TRP A 1 120 ? 12.542 2.962 -7.032 1.00 87.50 120 TRP A N 1
ATOM 973 C CA . TRP A 1 120 ? 11.492 2.013 -7.439 1.00 87.50 120 TRP A CA 1
ATOM 974 C C . TRP A 1 120 ? 11.008 2.218 -8.870 1.00 87.50 120 TRP A C 1
ATOM 976 O O . TRP A 1 120 ? 10.902 1.234 -9.605 1.00 87.50 120 TRP A O 1
ATOM 986 N N . ASN A 1 121 ? 10.775 3.452 -9.310 1.00 90.69 121 ASN A N 1
ATOM 987 C CA . ASN A 1 121 ? 10.167 3.690 -10.625 1.00 90.69 121 ASN A CA 1
ATOM 988 C C . ASN A 1 121 ? 11.116 3.310 -11.765 1.00 90.69 121 ASN A C 1
ATOM 990 O O . ASN A 1 121 ? 10.730 2.619 -12.709 1.00 90.69 121 ASN A O 1
ATOM 994 N N . LEU A 1 122 ? 12.396 3.662 -11.634 1.00 90.31 122 LEU A N 1
ATOM 995 C CA . LEU A 1 122 ? 13.422 3.252 -12.584 1.00 90.31 122 LEU A CA 1
ATOM 996 C C . LEU A 1 122 ? 13.569 1.725 -12.631 1.00 90.31 122 LEU A C 1
ATOM 998 O O . LEU A 1 122 ? 13.674 1.148 -13.711 1.00 90.31 122 LEU A O 1
ATOM 1002 N N . ARG A 1 123 ? 13.489 1.040 -11.483 1.00 90.56 123 ARG A N 1
ATOM 1003 C CA . ARG A 1 123 ? 13.550 -0.431 -11.456 1.00 90.56 123 ARG A CA 1
ATOM 1004 C C . ARG A 1 123 ? 12.358 -1.081 -12.123 1.00 90.56 123 ARG A C 1
ATOM 1006 O O . ARG A 1 123 ? 12.542 -2.054 -12.848 1.00 90.56 123 ARG A O 1
ATOM 1013 N N . ALA A 1 124 ? 11.164 -0.535 -11.909 1.00 93.00 124 ALA A N 1
ATOM 1014 C CA . ALA A 1 124 ? 9.972 -0.997 -12.598 1.00 93.00 124 ALA A CA 1
ATOM 1015 C C . ALA A 1 124 ? 10.147 -0.884 -14.120 1.00 93.00 124 ALA A C 1
ATOM 1017 O O . ALA A 1 124 ? 9.800 -1.817 -14.841 1.00 93.00 124 ALA A O 1
ATOM 1018 N N . LYS A 1 125 ? 10.766 0.206 -14.606 1.00 92.19 125 LYS A N 1
ATOM 1019 C CA . LYS A 1 125 ? 11.075 0.382 -16.036 1.00 92.19 125 LYS A CA 1
ATOM 1020 C C . LYS A 1 125 ? 12.012 -0.692 -16.561 1.00 92.19 125 LYS A C 1
ATOM 1022 O O . LYS A 1 125 ? 11.672 -1.334 -17.547 1.00 92.19 125 LYS A O 1
ATOM 1027 N N . PHE A 1 126 ? 13.131 -0.952 -15.886 1.00 91.06 126 PHE A N 1
ATOM 1028 C CA . PHE A 1 126 ? 14.037 -2.028 -16.301 1.00 91.06 126 PHE A CA 1
ATOM 1029 C C . PHE A 1 126 ? 13.344 -3.394 -16.295 1.00 91.06 126 PHE A C 1
ATOM 1031 O O . PHE A 1 126 ? 13.455 -4.134 -17.263 1.00 91.06 126 PHE A O 1
ATOM 1038 N N . MET A 1 127 ? 12.565 -3.713 -15.259 1.00 89.75 127 MET A N 1
ATOM 1039 C CA . MET A 1 127 ? 11.796 -4.965 -15.192 1.00 89.75 127 MET A CA 1
ATOM 1040 C C . MET A 1 127 ? 10.696 -5.073 -16.259 1.00 89.75 127 MET A C 1
ATOM 1042 O O . MET A 1 127 ? 10.255 -6.174 -16.590 1.00 89.75 127 MET A O 1
ATOM 1046 N N . PHE A 1 128 ? 10.229 -3.944 -16.791 1.00 91.25 128 PHE A N 1
ATOM 1047 C CA . PHE A 1 128 ? 9.268 -3.901 -17.886 1.00 91.25 128 PHE A CA 1
ATOM 1048 C C . PHE A 1 128 ? 9.917 -4.094 -19.264 1.00 91.25 128 PHE A C 1
ATOM 1050 O O . PHE A 1 128 ? 9.219 -4.501 -20.197 1.00 91.25 128 PHE A O 1
ATOM 1057 N N . LEU A 1 129 ? 11.229 -3.892 -19.408 1.00 87.81 129 LEU A N 1
ATOM 1058 C CA . LEU A 1 129 ? 11.924 -4.124 -20.675 1.00 87.81 129 LEU A CA 1
ATOM 1059 C C . LEU A 1 129 ? 11.803 -5.594 -21.131 1.00 87.81 129 LEU A C 1
ATOM 1061 O O . LEU A 1 129 ? 11.557 -6.502 -20.324 1.00 87.81 129 LEU A O 1
ATOM 1065 N N . PRO A 1 130 ? 11.871 -5.854 -22.445 1.00 79.00 130 PRO A N 1
ATOM 1066 C CA . PRO A 1 130 ? 11.860 -7.211 -22.971 1.00 79.00 130 PRO A CA 1
ATOM 1067 C C . PRO A 1 130 ? 13.189 -7.939 -22.699 1.00 79.00 130 PRO 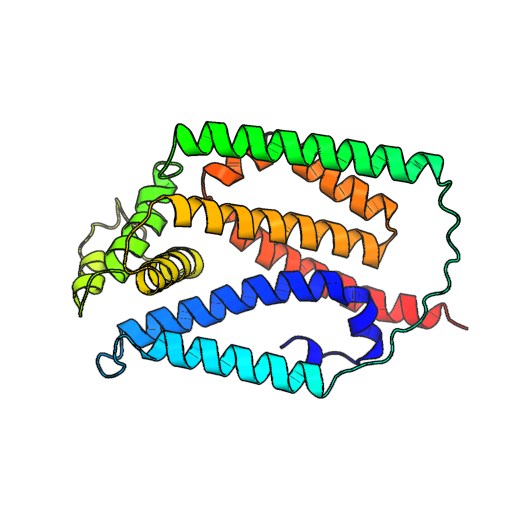A C 1
ATOM 1069 O O . PRO A 1 130 ? 14.243 -7.324 -22.559 1.00 79.00 130 PRO A O 1
ATOM 1072 N N . LYS A 1 131 ? 13.144 -9.280 -22.710 1.00 75.06 131 LYS A N 1
ATOM 1073 C CA . LYS A 1 131 ? 14.326 -10.162 -22.617 1.00 75.06 131 LYS A CA 1
ATOM 1074 C C . LYS A 1 131 ? 15.175 -9.879 -21.364 1.00 75.06 131 LYS A C 1
ATOM 1076 O O . LYS A 1 131 ? 14.653 -9.492 -20.326 1.00 75.06 131 LYS A O 1
ATOM 1081 N N . GLU A 1 132 ? 16.484 -10.110 -21.444 1.00 79.44 132 GLU A N 1
ATOM 1082 C CA . GLU A 1 132 ? 17.426 -9.919 -20.338 1.00 79.44 132 GLU A CA 1
ATOM 1083 C C . GLU A 1 132 ? 17.821 -8.451 -20.090 1.00 79.44 132 GLU A C 1
ATOM 1085 O O . GLU A 1 132 ? 18.670 -8.183 -19.240 1.00 79.44 132 GLU A O 1
ATOM 1090 N N . GLU A 1 133 ? 17.220 -7.485 -20.794 1.00 84.62 133 GLU A N 1
ATOM 1091 C CA . GLU A 1 133 ? 17.569 -6.062 -20.662 1.00 84.62 133 GLU A CA 1
ATOM 1092 C C . GLU A 1 133 ? 17.290 -5.515 -19.259 1.00 84.62 133 GLU A C 1
ATOM 1094 O O . GLU A 1 133 ? 17.948 -4.576 -18.816 1.00 84.62 133 GLU A O 1
ATOM 1099 N N . TRP A 1 134 ? 16.402 -6.158 -18.495 1.00 85.69 134 TRP A N 1
ATOM 1100 C CA . TRP A 1 134 ? 16.159 -5.800 -17.100 1.00 85.69 134 TRP A CA 1
ATOM 1101 C C . TRP A 1 134 ? 17.424 -5.868 -16.229 1.00 85.69 134 TRP A C 1
ATOM 1103 O O . TRP A 1 134 ? 17.536 -5.118 -15.258 1.00 85.69 134 TRP A O 1
ATOM 1113 N N . LYS A 1 135 ? 18.409 -6.708 -16.587 1.00 86.75 135 LYS A N 1
ATOM 1114 C CA . LYS A 1 135 ? 19.690 -6.838 -15.869 1.00 86.75 135 LYS A CA 1
ATOM 1115 C C . LYS A 1 135 ? 20.579 -5.600 -16.012 1.00 86.75 135 LYS A C 1
ATOM 1117 O O . LYS A 1 135 ? 21.483 -5.409 -15.199 1.00 86.75 135 LYS A O 1
ATOM 1122 N N . GLN A 1 136 ? 20.317 -4.728 -16.989 1.00 87.50 136 GLN A N 1
ATOM 1123 C CA . GLN A 1 136 ? 21.062 -3.475 -17.159 1.00 87.50 136 GLN A CA 1
ATOM 1124 C C . GLN A 1 136 ? 20.947 -2.561 -15.936 1.00 87.50 136 GLN A C 1
ATOM 1126 O O . GLN A 1 136 ? 21.828 -1.739 -15.698 1.00 87.50 136 GLN A O 1
ATOM 1131 N N . ILE A 1 137 ? 19.930 -2.762 -15.094 1.00 85.69 137 ILE A N 1
ATOM 1132 C CA . ILE A 1 137 ? 19.799 -2.049 -13.826 1.00 85.69 137 ILE A CA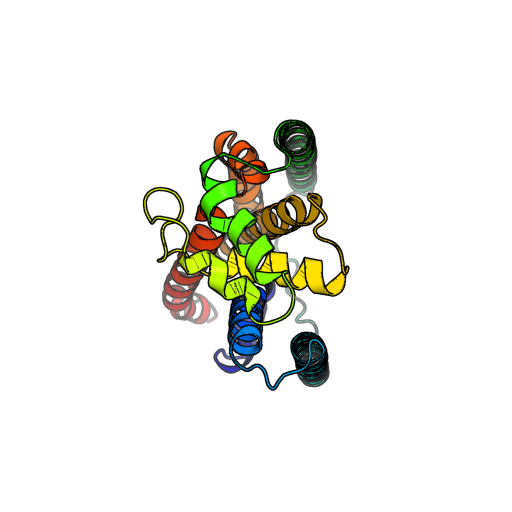 1
ATOM 1133 C C . ILE A 1 137 ? 21.017 -2.202 -12.908 1.00 85.69 137 ILE A C 1
ATOM 1135 O O . ILE A 1 137 ? 21.345 -1.291 -12.152 1.00 85.69 137 ILE A O 1
ATOM 1139 N N . PHE A 1 138 ? 21.716 -3.338 -12.980 1.00 84.25 138 PHE A N 1
ATOM 1140 C CA . PHE A 1 138 ? 22.882 -3.608 -12.141 1.00 84.25 138 PHE A CA 1
ATOM 1141 C C . PHE A 1 138 ? 24.132 -2.831 -12.577 1.00 84.25 138 PHE A C 1
ATOM 1143 O O . PHE A 1 138 ? 25.088 -2.760 -11.798 1.00 84.25 138 PHE A O 1
ATOM 1150 N N . LEU A 1 139 ? 24.105 -2.238 -13.778 1.00 87.25 139 LEU A N 1
ATOM 1151 C CA . LEU A 1 139 ? 25.156 -1.370 -14.313 1.00 87.25 139 LEU A CA 1
ATOM 1152 C C . LEU A 1 139 ? 25.071 0.059 -13.760 1.00 87.25 139 LEU A C 1
ATOM 1154 O O . LEU A 1 139 ? 26.049 0.798 -13.840 1.00 87.25 139 LEU A O 1
ATOM 1158 N N . ILE A 1 140 ? 23.928 0.454 -13.189 1.00 85.50 140 ILE A N 1
ATOM 1159 C CA . ILE A 1 140 ? 23.761 1.783 -12.596 1.00 85.50 140 ILE A CA 1
ATOM 1160 C C . ILE A 1 140 ? 24.642 1.885 -11.337 1.00 85.50 140 ILE A C 1
ATOM 1162 O O . ILE A 1 140 ? 24.588 0.985 -10.485 1.00 85.50 140 ILE A O 1
ATOM 1166 N N . PRO A 1 141 ? 25.446 2.960 -11.189 1.00 83.81 141 PRO A N 1
ATOM 1167 C CA . PRO A 1 141 ? 26.276 3.155 -10.008 1.00 83.81 141 PRO A CA 1
ATOM 1168 C C . PRO A 1 141 ? 25.442 3.209 -8.727 1.00 83.81 141 PRO A C 1
ATOM 1170 O O . PRO A 1 141 ? 24.319 3.719 -8.704 1.00 83.81 141 PRO A O 1
ATOM 1173 N N . GLN A 1 142 ? 26.013 2.696 -7.639 1.00 79.38 142 GLN A N 1
ATOM 1174 C CA . GLN A 1 142 ? 25.309 2.566 -6.363 1.00 79.38 142 GLN A CA 1
ATOM 1175 C C . GLN A 1 142 ? 24.936 3.918 -5.739 1.00 79.38 142 GLN A C 1
ATOM 1177 O O . GLN A 1 142 ? 23.943 3.991 -5.018 1.00 79.38 142 GLN A O 1
ATOM 1182 N N . ASP A 1 143 ? 25.665 4.977 -6.097 1.00 78.62 143 ASP A N 1
ATOM 1183 C CA . ASP A 1 143 ? 25.391 6.363 -5.698 1.00 78.62 143 ASP A CA 1
ATOM 1184 C C . ASP A 1 143 ? 24.019 6.858 -6.184 1.00 78.62 143 ASP A C 1
ATOM 1186 O O . ASP A 1 143 ? 23.426 7.745 -5.576 1.00 78.62 143 ASP A O 1
ATOM 1190 N N . TYR A 1 144 ? 23.485 6.253 -7.251 1.00 74.31 144 TYR A N 1
ATOM 1191 C CA . TYR A 1 144 ? 22.167 6.573 -7.801 1.00 74.31 144 TYR A CA 1
ATOM 1192 C C . TYR A 1 144 ? 21.110 5.513 -7.462 1.00 74.31 144 TYR A C 1
ATOM 1194 O O . TYR A 1 144 ? 19.927 5.832 -7.342 1.00 74.31 144 TYR A O 1
ATOM 1202 N N . LEU A 1 145 ? 21.501 4.243 -7.295 1.00 80.06 145 LEU A N 1
ATOM 1203 C CA . LEU A 1 145 ? 20.570 3.131 -7.088 1.00 80.06 145 LEU A CA 1
ATOM 1204 C C . LEU A 1 145 ? 21.088 2.157 -6.023 1.00 80.06 145 LEU A C 1
ATOM 1206 O O . LEU A 1 145 ? 22.027 1.388 -6.234 1.00 80.06 145 LEU A O 1
ATOM 1210 N N . VAL A 1 146 ? 20.423 2.136 -4.868 1.00 78.00 146 VAL A N 1
ATOM 1211 C CA . VAL A 1 146 ? 20.849 1.335 -3.715 1.00 78.00 146 VAL A CA 1
ATOM 1212 C C . VAL A 1 146 ? 20.375 -0.105 -3.885 1.00 78.00 146 VAL A C 1
ATOM 1214 O O . VAL A 1 146 ? 19.230 -0.445 -3.597 1.00 78.00 146 VAL A O 1
ATOM 1217 N N . LYS A 1 147 ? 21.253 -0.989 -4.352 1.00 72.12 147 LYS A N 1
ATOM 1218 C CA . LYS A 1 147 ? 20.924 -2.353 -4.819 1.00 72.12 147 LYS A CA 1
ATOM 1219 C C . LYS A 1 147 ? 20.123 -3.232 -3.834 1.00 72.12 147 LYS A C 1
ATOM 1221 O O . LYS A 1 147 ? 19.443 -4.148 -4.281 1.00 72.12 147 LYS A O 1
ATOM 1226 N N . SER A 1 148 ? 20.132 -2.936 -2.533 1.00 73.50 148 SER A N 1
ATOM 1227 C CA . SER A 1 148 ? 19.454 -3.705 -1.477 1.00 73.50 148 SER A CA 1
ATOM 1228 C C . SER A 1 148 ? 17.951 -3.435 -1.300 1.00 73.50 148 SER A C 1
ATOM 1230 O O . SER A 1 148 ? 17.314 -4.131 -0.510 1.00 73.50 148 SER A O 1
ATOM 1232 N N . TYR A 1 149 ? 17.354 -2.459 -1.999 1.00 74.62 149 TYR A N 1
ATOM 1233 C CA . TYR A 1 149 ? 15.927 -2.167 -1.797 1.00 74.62 149 TYR A CA 1
ATOM 1234 C C . TYR A 1 149 ? 14.989 -3.319 -2.219 1.00 74.62 149 TYR A C 1
ATOM 1236 O O . TYR A 1 149 ? 15.246 -3.973 -3.237 1.00 74.62 149 TYR A O 1
ATOM 1244 N N . PRO A 1 150 ? 13.870 -3.533 -1.490 1.00 81.50 150 PRO A N 1
ATOM 1245 C CA . PRO A 1 150 ? 12.926 -4.616 -1.758 1.00 81.50 150 PRO A CA 1
ATOM 1246 C C . PRO A 1 150 ? 12.264 -4.524 -3.137 1.00 81.50 150 PRO A C 1
ATOM 1248 O O . PRO A 1 150 ? 11.927 -3.444 -3.621 1.00 81.50 150 PRO A O 1
ATOM 1251 N N . LEU A 1 151 ? 11.977 -5.683 -3.733 1.00 86.75 151 LEU A N 1
ATOM 1252 C CA . LEU A 1 151 ? 11.375 -5.777 -5.069 1.00 86.75 151 LEU A CA 1
ATOM 1253 C C . LEU A 1 151 ? 9.847 -5.620 -5.076 1.00 86.75 151 LEU A C 1
ATOM 1255 O O . LEU A 1 151 ? 9.251 -5.548 -6.146 1.00 86.75 151 LEU A O 1
ATOM 1259 N N . LEU A 1 152 ? 9.208 -5.541 -3.903 1.00 91.81 152 LEU A N 1
ATOM 1260 C CA . LEU A 1 152 ? 7.750 -5.474 -3.765 1.00 91.81 152 LEU A CA 1
ATOM 1261 C C . LEU A 1 152 ? 7.135 -4.392 -4.662 1.00 91.81 152 LEU A C 1
ATOM 1263 O O . LEU A 1 152 ? 6.325 -4.722 -5.526 1.00 91.81 152 LEU A O 1
ATOM 1267 N N . LEU A 1 153 ? 7.540 -3.132 -4.476 1.00 92.56 153 LEU A N 1
ATOM 1268 C CA . LEU A 1 153 ? 7.042 -1.998 -5.256 1.00 92.56 153 LEU A CA 1
ATOM 1269 C C . LEU A 1 153 ? 7.389 -2.117 -6.748 1.00 92.56 153 LEU A C 1
ATOM 1271 O O . LEU A 1 153 ? 6.455 -2.185 -7.552 1.00 92.56 153 LEU A O 1
ATOM 1275 N N . PRO A 1 154 ? 8.675 -2.205 -7.150 1.00 92.56 154 PRO A N 1
ATOM 1276 C CA . PRO A 1 154 ? 9.021 -2.189 -8.567 1.00 92.56 154 PRO A CA 1
ATOM 1277 C C . PRO A 1 154 ? 8.483 -3.398 -9.336 1.00 92.56 154 PRO A C 1
ATOM 1279 O O . PRO A 1 154 ? 8.009 -3.236 -10.456 1.00 92.56 154 PRO A O 1
ATOM 1282 N N . GLY A 1 155 ? 8.476 -4.590 -8.731 1.00 92.44 155 GLY A N 1
ATOM 1283 C CA . GLY A 1 155 ? 7.918 -5.789 -9.352 1.00 92.44 155 GLY A CA 1
ATOM 1284 C C . GLY A 1 155 ? 6.396 -5.732 -9.486 1.00 92.44 155 GLY A C 1
ATOM 1285 O O . GLY A 1 155 ? 5.860 -6.167 -10.501 1.00 92.44 155 GLY A O 1
ATOM 1286 N N . THR A 1 156 ? 5.689 -5.132 -8.519 1.00 93.81 156 THR A N 1
ATOM 1287 C CA . THR A 1 156 ? 4.234 -4.918 -8.629 1.00 93.81 156 THR A CA 1
ATOM 1288 C C . THR A 1 156 ? 3.908 -3.969 -9.779 1.00 93.81 156 THR A C 1
ATOM 1290 O O . THR A 1 156 ? 3.056 -4.284 -10.608 1.00 93.81 156 THR A O 1
ATOM 1293 N N . ILE A 1 157 ? 4.606 -2.833 -9.862 1.00 94.75 157 ILE A N 1
ATOM 1294 C CA . ILE A 1 157 ? 4.395 -1.837 -10.921 1.00 94.75 157 ILE A CA 1
ATOM 1295 C C . ILE A 1 157 ? 4.714 -2.433 -12.294 1.00 94.75 157 ILE A C 1
ATOM 1297 O O . ILE A 1 157 ? 3.874 -2.387 -13.191 1.00 94.75 157 ILE A O 1
ATOM 1301 N N . ALA A 1 158 ? 5.893 -3.043 -12.449 1.00 93.50 158 ALA A N 1
ATOM 1302 C CA . ALA A 1 158 ? 6.313 -3.648 -13.709 1.00 93.50 158 ALA A CA 1
ATOM 1303 C C . ALA A 1 158 ? 5.333 -4.728 -14.178 1.00 93.50 158 ALA A C 1
ATOM 1305 O O . ALA A 1 158 ? 5.022 -4.806 -15.365 1.00 93.50 158 ALA A O 1
ATOM 1306 N N . ARG A 1 159 ? 4.796 -5.530 -13.252 1.00 91.38 159 ARG A N 1
ATOM 1307 C CA . ARG A 1 159 ? 3.790 -6.543 -13.575 1.00 91.38 159 ARG A CA 1
ATOM 1308 C C . ARG A 1 159 ? 2.490 -5.923 -14.085 1.00 91.38 159 ARG A C 1
ATOM 1310 O O . ARG A 1 159 ? 1.971 -6.378 -15.100 1.00 91.38 159 ARG A O 1
ATOM 1317 N N . ILE A 1 160 ? 1.991 -4.868 -13.439 1.00 92.94 160 ILE A N 1
ATOM 1318 C CA . ILE A 1 160 ? 0.797 -4.147 -13.911 1.00 92.94 160 ILE A CA 1
ATOM 1319 C C . ILE A 1 160 ? 1.044 -3.560 -15.307 1.00 92.94 160 ILE A C 1
ATOM 1321 O O . ILE A 1 160 ? 0.198 -3.695 -16.189 1.00 92.94 160 ILE A O 1
ATOM 1325 N N . TRP A 1 161 ? 2.219 -2.982 -15.551 1.00 94.06 161 TRP A N 1
ATOM 1326 C CA . TRP A 1 161 ? 2.584 -2.491 -16.879 1.00 94.06 161 TRP A CA 1
ATOM 1327 C C . TRP A 1 161 ? 2.659 -3.585 -17.933 1.00 94.06 161 TRP A C 1
ATOM 1329 O O . TRP A 1 161 ? 2.185 -3.375 -19.047 1.00 94.06 161 TRP A O 1
ATOM 1339 N N . LYS A 1 162 ? 3.183 -4.772 -17.596 1.00 89.69 162 LYS A N 1
ATOM 1340 C CA . LYS A 1 162 ? 3.125 -5.935 -18.494 1.00 89.69 162 LYS A CA 1
ATOM 1341 C C . LYS A 1 162 ? 1.674 -6.280 -18.832 1.00 89.69 162 LYS A C 1
ATOM 1343 O O . LYS A 1 162 ? 1.386 -6.475 -20.007 1.00 89.69 162 LYS A O 1
ATOM 1348 N N . TYR A 1 163 ? 0.767 -6.269 -17.851 1.00 89.31 163 TYR A N 1
ATOM 1349 C CA . TYR A 1 163 ? -0.659 -6.565 -18.061 1.00 89.31 163 TYR A CA 1
ATOM 1350 C C . TYR A 1 163 ? -1.347 -5.548 -18.968 1.00 89.31 163 TYR A C 1
ATOM 1352 O O . TYR A 1 163 ? -2.206 -5.909 -19.767 1.00 89.31 163 TYR A O 1
ATOM 1360 N N . MET A 1 164 ? -0.948 -4.285 -18.866 1.00 91.75 164 MET A N 1
ATOM 1361 C CA . MET A 1 164 ? -1.453 -3.205 -19.709 1.00 91.75 164 MET A CA 1
ATOM 1362 C C . MET A 1 164 ? -0.724 -3.083 -21.052 1.00 91.75 164 MET A C 1
ATOM 1364 O O . MET A 1 164 ? -1.177 -2.340 -21.919 1.00 91.75 164 MET A O 1
ATOM 1368 N N . ASN A 1 165 ? 0.415 -3.762 -21.205 1.00 90.75 165 ASN A N 1
ATOM 1369 C CA . ASN A 1 165 ? 1.374 -3.565 -22.287 1.00 90.75 165 ASN A CA 1
ATOM 1370 C C . ASN A 1 165 ? 1.777 -2.083 -22.487 1.00 90.75 165 ASN A C 1
ATOM 1372 O O . ASN A 1 165 ? 1.925 -1.619 -23.616 1.00 90.75 165 ASN A O 1
ATOM 1376 N N . ASN A 1 166 ? 1.906 -1.324 -21.392 1.00 93.19 166 ASN A N 1
ATOM 1377 C CA . ASN A 1 166 ? 2.230 0.108 -21.390 1.00 93.19 166 ASN A CA 1
ATOM 1378 C C . ASN A 1 166 ? 2.823 0.522 -20.030 1.00 93.19 166 ASN A C 1
ATOM 1380 O O . ASN A 1 166 ? 2.324 0.078 -18.994 1.00 93.19 166 ASN A O 1
ATOM 1384 N N . ASP A 1 167 ? 3.816 1.415 -20.013 1.00 93.38 167 ASP A N 1
ATOM 1385 C CA . ASP A 1 167 ? 4.444 1.981 -18.812 1.00 93.38 167 ASP A CA 1
ATOM 1386 C C . ASP A 1 167 ? 3.701 3.219 -18.269 1.00 93.38 167 ASP A C 1
ATOM 1388 O O . ASP A 1 167 ? 4.285 4.237 -17.886 1.00 93.38 167 ASP A O 1
ATOM 1392 N N . ALA A 1 168 ? 2.369 3.124 -18.210 1.00 94.56 168 ALA A N 1
ATOM 1393 C CA . ALA A 1 168 ? 1.498 4.225 -17.822 1.00 94.56 168 ALA A CA 1
ATOM 1394 C C . ALA A 1 168 ? 1.828 4.763 -16.419 1.00 94.56 168 ALA A C 1
ATOM 1396 O O . ALA A 1 168 ? 1.816 4.028 -15.428 1.00 94.56 168 ALA A O 1
ATOM 1397 N N . ILE A 1 169 ? 2.062 6.074 -16.331 1.00 91.94 169 ILE A N 1
ATOM 1398 C CA . ILE A 1 169 ? 2.549 6.727 -15.109 1.00 91.94 169 ILE A CA 1
ATOM 1399 C C . ILE A 1 169 ? 1.580 6.538 -13.936 1.00 91.94 169 ILE A C 1
ATOM 1401 O O . ILE A 1 169 ? 2.024 6.248 -12.834 1.00 91.94 169 ILE A O 1
ATOM 1405 N N . PHE A 1 170 ? 0.265 6.598 -14.174 1.00 92.44 170 PHE A N 1
ATOM 1406 C CA . PHE A 1 170 ? -0.748 6.509 -13.114 1.00 92.44 170 PHE A CA 1
ATOM 1407 C C . PHE A 1 170 ? -0.705 5.198 -12.297 1.00 92.44 170 PHE A C 1
ATOM 1409 O O . PHE A 1 170 ? -1.306 5.112 -11.224 1.00 92.44 170 PHE A O 1
ATOM 1416 N N . VAL A 1 171 ? -0.019 4.157 -12.783 1.00 94.94 171 VAL A N 1
ATOM 1417 C CA . VAL A 1 171 ? 0.137 2.887 -12.060 1.00 94.94 171 VAL A CA 1
ATOM 1418 C C . VAL A 1 171 ? 0.865 3.094 -10.733 1.00 94.94 171 VAL A C 1
ATOM 1420 O O . VAL A 1 171 ? 0.482 2.485 -9.734 1.00 94.94 171 VAL A O 1
ATOM 1423 N N . TYR A 1 172 ? 1.845 3.998 -10.680 1.00 92.31 172 TYR A N 1
ATOM 1424 C CA . TYR A 1 172 ? 2.539 4.329 -9.436 1.00 92.31 172 TYR A CA 1
ATOM 1425 C C . TYR A 1 172 ? 1.577 4.875 -8.372 1.00 92.31 172 TYR A C 1
ATOM 1427 O O . TYR A 1 172 ? 1.592 4.451 -7.215 1.00 92.31 172 TYR A O 1
ATOM 1435 N N . GLN A 1 173 ? 0.694 5.784 -8.789 1.00 92.50 173 GLN A N 1
ATOM 1436 C CA . GLN A 1 173 ? -0.344 6.396 -7.965 1.00 92.50 173 GLN A CA 1
ATOM 1437 C C . GLN A 1 173 ? -1.322 5.347 -7.437 1.00 92.50 173 GLN A C 1
ATOM 1439 O O . GLN A 1 173 ? -1.618 5.339 -6.242 1.00 92.50 173 GLN A O 1
ATOM 1444 N N . ILE A 1 174 ? -1.790 4.440 -8.300 1.00 93.94 174 ILE A N 1
ATOM 1445 C CA . ILE A 1 174 ? -2.707 3.360 -7.908 1.00 93.94 174 ILE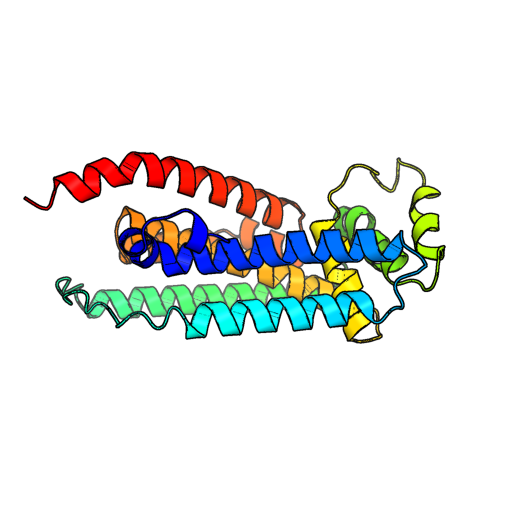 A CA 1
ATOM 1446 C C . ILE A 1 174 ? -2.063 2.459 -6.853 1.00 93.94 174 ILE A C 1
ATOM 1448 O O . ILE A 1 174 ? -2.695 2.155 -5.841 1.00 93.94 174 ILE A O 1
ATOM 1452 N N . VAL A 1 175 ? -0.808 2.053 -7.064 1.00 94.50 175 VAL A N 1
ATOM 1453 C CA . VAL A 1 175 ? -0.081 1.206 -6.111 1.00 94.50 175 VAL A CA 1
ATOM 1454 C C . VAL A 1 175 ? 0.084 1.923 -4.769 1.00 94.50 175 VAL A C 1
ATOM 1456 O O . VAL A 1 175 ? -0.146 1.315 -3.725 1.00 94.50 175 VAL A O 1
ATOM 1459 N N . SER A 1 176 ? 0.399 3.220 -4.773 1.00 93.19 176 SER A N 1
ATOM 1460 C CA . SER A 1 176 ? 0.505 3.994 -3.533 1.00 93.19 176 SER A CA 1
ATOM 1461 C C . SER A 1 176 ? -0.831 4.091 -2.783 1.00 93.19 176 SER A C 1
ATOM 1463 O O . SER A 1 176 ? -0.900 3.755 -1.598 1.00 93.19 176 SER A O 1
ATOM 1465 N N . ILE A 1 177 ? -1.923 4.437 -3.483 1.00 93.50 177 ILE A N 1
ATOM 1466 C CA . ILE A 1 177 ? -3.279 4.461 -2.906 1.00 93.50 177 ILE A CA 1
ATOM 1467 C C . ILE A 1 177 ? -3.632 3.103 -2.307 1.00 93.50 177 ILE A C 1
ATOM 1469 O O . ILE A 1 177 ? -4.194 3.042 -1.215 1.00 93.50 177 ILE A O 1
ATOM 1473 N N . PHE A 1 178 ? -3.301 2.013 -2.999 1.00 94.75 178 PHE A N 1
ATOM 1474 C CA . PHE A 1 178 ? -3.590 0.664 -2.533 1.00 94.75 178 PHE A CA 1
ATOM 1475 C C . PHE A 1 178 ? -2.942 0.376 -1.174 1.00 94.75 178 PHE A C 1
ATOM 1477 O O . PHE A 1 178 ? -3.616 -0.128 -0.268 1.00 94.75 178 PHE A O 1
ATOM 1484 N N . PHE A 1 179 ? -1.663 0.719 -0.996 1.00 94.38 179 PHE A N 1
ATOM 1485 C CA . PHE A 1 179 ? -0.983 0.547 0.290 1.00 94.38 179 PHE A CA 1
ATOM 1486 C C . PHE A 1 179 ? -1.565 1.474 1.364 1.00 94.38 179 PHE A C 1
ATOM 1488 O O . PHE A 1 179 ? -1.876 1.010 2.461 1.00 94.38 179 PHE A O 1
ATOM 1495 N N . SER A 1 180 ? -1.808 2.750 1.062 1.00 93.75 180 SER A N 1
ATOM 1496 C CA . SER A 1 180 ? -2.392 3.688 2.033 1.00 93.75 180 SER A CA 1
ATOM 1497 C C . SER A 1 180 ? -3.807 3.292 2.465 1.00 93.75 180 SER A C 1
ATOM 1499 O O . SER A 1 180 ? -4.132 3.348 3.653 1.00 93.75 180 SER A O 1
ATOM 1501 N N . PHE A 1 181 ? -4.639 2.827 1.532 1.00 93.69 181 PHE A N 1
ATOM 1502 C CA . PHE A 1 181 ? -5.976 2.312 1.822 1.00 93.69 181 PHE A CA 1
ATOM 1503 C C . PHE A 1 181 ? -5.913 1.035 2.659 1.00 93.69 181 PHE A C 1
ATOM 1505 O O . PHE A 1 181 ? -6.656 0.896 3.632 1.00 93.69 181 PHE A O 1
ATOM 1512 N N . SER A 1 182 ? -4.988 0.130 2.332 1.00 94.75 182 SER A N 1
ATOM 1513 C CA . SER A 1 182 ? -4.775 -1.086 3.114 1.00 94.75 182 SER A CA 1
ATOM 1514 C C . SER A 1 182 ? -4.342 -0.768 4.544 1.00 94.75 182 SER A C 1
ATOM 1516 O O . SER A 1 182 ? -4.838 -1.394 5.477 1.00 94.75 182 SER A O 1
ATOM 1518 N N . LEU A 1 183 ? -3.494 0.248 4.744 1.00 94.50 183 LEU A N 1
ATOM 1519 C CA . LEU A 1 183 ? -3.069 0.684 6.075 1.00 94.50 183 LEU A CA 1
ATOM 1520 C C . LEU A 1 183 ? -4.234 1.255 6.881 1.00 94.50 183 LEU A C 1
ATOM 1522 O O . LEU A 1 183 ? -4.439 0.846 8.023 1.00 94.50 183 LEU A O 1
ATOM 1526 N N . ALA A 1 184 ? -5.035 2.139 6.282 1.00 94.38 184 ALA A N 1
ATOM 1527 C CA . ALA A 1 184 ? -6.227 2.684 6.928 1.00 94.38 184 ALA A CA 1
ATOM 1528 C C . ALA A 1 184 ? -7.231 1.578 7.301 1.00 94.38 184 ALA A C 1
ATOM 1530 O O . ALA A 1 184 ? -7.770 1.568 8.411 1.00 94.38 184 ALA A O 1
ATOM 1531 N N . GLY A 1 185 ? -7.435 0.614 6.399 1.00 94.12 185 GLY A N 1
ATOM 1532 C CA . GLY A 1 185 ? -8.280 -0.554 6.617 1.00 94.12 185 GLY A CA 1
ATOM 1533 C C . GLY A 1 185 ? -7.783 -1.435 7.763 1.00 94.12 185 GLY A C 1
ATOM 1534 O O . GLY A 1 185 ? -8.548 -1.739 8.680 1.00 94.12 185 GLY A O 1
ATOM 1535 N N . MET A 1 186 ? -6.498 -1.800 7.763 1.00 94.31 186 MET A N 1
ATOM 1536 C CA . MET A 1 186 ? -5.897 -2.573 8.854 1.00 94.31 186 MET A CA 1
ATOM 1537 C C . MET A 1 186 ? -6.026 -1.840 10.182 1.00 94.31 186 MET A C 1
ATOM 1539 O O . MET A 1 186 ? -6.472 -2.441 11.153 1.00 94.31 186 MET A O 1
ATOM 1543 N N . LEU A 1 187 ? -5.713 -0.544 10.225 1.00 95.19 187 LEU A N 1
ATOM 1544 C CA . LEU A 1 187 ? -5.796 0.258 11.441 1.00 95.19 187 LEU A CA 1
ATOM 1545 C C . LEU A 1 187 ? -7.218 0.251 12.022 1.00 95.19 187 LEU A C 1
ATOM 1547 O O . LEU A 1 187 ? -7.413 -0.074 13.195 1.00 95.19 187 LEU A O 1
ATOM 1551 N N . PHE A 1 188 ? -8.220 0.518 11.184 1.00 94.94 188 PHE A N 1
ATOM 1552 C CA . PHE A 1 188 ? -9.627 0.478 11.575 1.00 94.94 188 PHE A CA 1
ATOM 1553 C C . PHE A 1 188 ? -10.036 -0.870 12.156 1.00 94.94 188 PHE A C 1
ATOM 1555 O O . PHE A 1 188 ? -10.614 -0.931 13.244 1.00 94.94 188 PHE A O 1
ATOM 1562 N N . TYR A 1 189 ? -9.747 -1.955 11.434 1.00 92.94 189 TYR A N 1
ATOM 1563 C CA . TYR A 1 189 ? -10.152 -3.288 11.858 1.00 92.94 189 TYR A CA 1
ATOM 1564 C C . TYR A 1 189 ? -9.386 -3.750 13.097 1.00 92.94 189 TYR A C 1
ATOM 1566 O O . TYR A 1 189 ? -9.984 -4.425 13.935 1.00 92.94 189 TYR A O 1
ATOM 1574 N N . SER A 1 190 ? -8.136 -3.328 13.289 1.00 91.62 190 SER A N 1
ATOM 1575 C CA . SER A 1 190 ? -7.383 -3.602 14.513 1.00 91.62 190 SER A CA 1
ATOM 1576 C C . SER A 1 190 ? -8.065 -3.010 15.745 1.00 91.62 190 SER A C 1
ATOM 1578 O O . SER A 1 190 ? -8.368 -3.735 16.694 1.00 91.62 190 SER A O 1
ATOM 1580 N N . PHE A 1 191 ? -8.384 -1.711 15.722 1.00 90.56 191 PHE A N 1
ATOM 1581 C CA . PHE A 1 191 ? -9.045 -1.040 16.849 1.00 90.56 191 PHE A CA 1
ATOM 1582 C C . PHE A 1 191 ? -10.502 -1.470 17.029 1.00 90.56 191 PHE A C 1
ATOM 1584 O O . PHE A 1 191 ? -10.980 -1.582 18.161 1.00 90.56 191 PHE A O 1
ATOM 1591 N N . LYS A 1 192 ? -11.210 -1.754 15.929 1.00 88.06 192 LYS A N 1
ATOM 1592 C CA . LYS A 1 192 ? -12.553 -2.336 15.984 1.00 88.06 192 LYS A CA 1
ATOM 1593 C C . LYS A 1 192 ? -12.534 -3.685 16.703 1.00 88.06 192 LYS A C 1
ATOM 1595 O O . LYS A 1 192 ? -13.414 -3.923 17.522 1.00 88.06 192 LYS A O 1
ATOM 1600 N N . THR A 1 193 ? -11.547 -4.534 16.411 1.00 84.88 193 THR A N 1
ATOM 1601 C CA . THR A 1 193 ? -11.473 -5.898 16.954 1.00 84.88 193 THR A CA 1
ATOM 1602 C C . THR A 1 193 ? -10.995 -5.928 18.402 1.00 84.88 193 THR A C 1
ATOM 1604 O O . THR A 1 193 ? -11.558 -6.654 19.211 1.00 84.88 193 THR A O 1
ATOM 1607 N N . LEU A 1 194 ? -9.979 -5.133 18.752 1.00 84.62 194 LEU A N 1
ATOM 1608 C CA . LEU A 1 194 ? -9.416 -5.120 20.109 1.00 84.62 194 LEU A CA 1
ATOM 1609 C C . LEU A 1 194 ? -10.240 -4.294 21.103 1.00 84.62 194 LEU A C 1
ATOM 1611 O O . LEU A 1 194 ? -10.070 -4.432 22.313 1.00 84.62 194 LEU A O 1
ATOM 1615 N N . ASN A 1 195 ? -11.089 -3.384 20.621 1.00 84.94 195 ASN A N 1
ATOM 1616 C CA . ASN A 1 195 ? -11.828 -2.479 21.490 1.00 84.94 195 ASN A CA 1
ATOM 1617 C C . ASN A 1 195 ? -13.277 -2.286 21.052 1.00 84.94 195 ASN A C 1
ATOM 1619 O O . ASN A 1 195 ? -14.187 -2.835 21.662 1.00 84.94 195 ASN A O 1
ATOM 1623 N N . SER A 1 196 ? -13.505 -1.400 20.082 1.00 83.31 196 SER A N 1
ATOM 1624 C CA . SER A 1 196 ? -14.847 -1.002 19.675 1.00 83.31 196 SER A CA 1
ATOM 1625 C C . SER A 1 196 ? -14.836 -0.281 18.335 1.00 83.31 196 SER A C 1
ATOM 1627 O O . SER A 1 196 ? -13.848 0.341 17.936 1.00 83.31 196 SER A O 1
ATOM 1629 N N . LEU A 1 197 ? -15.991 -0.290 17.668 1.00 86.12 197 LEU A N 1
ATOM 1630 C CA . LEU A 1 197 ? -16.209 0.422 16.409 1.00 86.12 197 LEU A CA 1
ATOM 1631 C C . LEU A 1 197 ? -15.840 1.912 16.505 1.00 86.12 197 LEU A C 1
ATOM 1633 O O . LEU A 1 197 ? -15.303 2.483 15.561 1.00 86.12 197 LEU A O 1
ATOM 1637 N N . PHE A 1 198 ? -16.094 2.541 17.658 1.00 86.75 198 PHE A N 1
ATOM 1638 C CA . PHE A 1 198 ? -15.754 3.946 17.882 1.00 86.75 198 PHE A CA 1
ATOM 1639 C C . PHE A 1 198 ? -14.252 4.205 17.788 1.00 86.75 198 PHE A C 1
ATOM 1641 O O . PHE A 1 198 ? -13.846 5.141 17.102 1.00 86.75 198 PHE A O 1
ATOM 1648 N N . LYS A 1 199 ? -13.435 3.367 18.440 1.00 89.62 199 LYS A N 1
ATOM 1649 C CA . LYS A 1 199 ? -11.978 3.513 18.382 1.00 89.62 199 LYS A CA 1
ATOM 1650 C C . LYS A 1 199 ? -11.446 3.254 16.971 1.00 89.62 199 LYS A C 1
ATOM 1652 O O . LYS A 1 199 ? -10.515 3.935 16.564 1.00 89.62 199 LYS A O 1
ATOM 1657 N N . GLY A 1 200 ? -12.089 2.364 16.209 1.00 91.38 200 GLY A N 1
ATOM 1658 C CA . GLY A 1 200 ? -11.805 2.186 14.780 1.00 91.38 200 GLY A CA 1
ATOM 1659 C C . GLY A 1 200 ? -12.032 3.463 13.962 1.00 91.38 200 GLY A C 1
ATOM 1660 O O . GLY A 1 200 ? -11.164 3.873 13.198 1.00 91.38 200 GLY A O 1
ATOM 1661 N N . TYR A 1 201 ? -13.166 4.150 14.142 1.00 92.88 201 TYR A N 1
ATOM 1662 C CA . TYR A 1 201 ? -13.392 5.434 13.462 1.00 92.88 201 TYR A CA 1
ATOM 1663 C C . TYR A 1 201 ? -12.378 6.498 13.884 1.00 92.88 201 TYR A C 1
ATOM 1665 O O . TYR A 1 201 ? -11.824 7.172 13.021 1.00 92.88 201 TYR A O 1
ATOM 1673 N N . ILE A 1 202 ? -12.099 6.625 15.188 1.00 93.38 202 ILE A N 1
ATOM 1674 C CA . ILE A 1 202 ? -11.084 7.565 15.684 1.00 93.38 202 ILE A CA 1
ATOM 1675 C C . ILE A 1 202 ? -9.732 7.290 15.027 1.00 93.38 202 ILE A C 1
ATOM 1677 O O . ILE A 1 202 ? -9.073 8.234 14.607 1.00 93.38 202 ILE A O 1
ATOM 1681 N N . SER A 1 203 ? -9.321 6.026 14.899 1.00 94.75 203 SER A N 1
ATOM 1682 C CA . SER A 1 203 ? -8.014 5.710 14.326 1.00 94.75 203 SER A CA 1
ATOM 1683 C C . SER A 1 203 ? -7.898 6.133 12.860 1.00 94.75 203 SER A C 1
ATOM 1685 O O . SER A 1 203 ? -6.866 6.678 12.479 1.00 94.75 203 SER A O 1
ATOM 1687 N N . ILE A 1 204 ? -8.949 5.949 12.045 1.00 95.06 204 ILE A N 1
ATOM 1688 C CA . ILE A 1 204 ? -8.955 6.462 10.662 1.00 95.06 204 ILE A CA 1
ATOM 1689 C C . ILE A 1 204 ? -8.964 7.991 10.656 1.00 95.06 204 ILE A C 1
ATOM 1691 O O . ILE A 1 204 ? -8.202 8.590 9.907 1.00 95.06 204 ILE A O 1
ATOM 1695 N N . ILE A 1 205 ? -9.813 8.622 11.473 1.00 94.56 205 ILE A N 1
ATOM 1696 C CA . ILE A 1 205 ? -9.929 10.085 11.540 1.00 94.56 205 ILE A CA 1
ATOM 1697 C C . ILE A 1 205 ? -8.583 10.713 11.904 1.00 94.56 205 ILE A C 1
ATOM 1699 O O . ILE A 1 205 ? -8.181 11.684 11.275 1.00 94.56 205 ILE A O 1
ATOM 1703 N N . LEU A 1 206 ? -7.864 10.144 12.874 1.00 95.81 206 LEU A N 1
ATOM 1704 C CA . LEU A 1 206 ? -6.531 10.609 13.250 1.00 95.81 206 LEU A CA 1
ATOM 1705 C C . LEU A 1 206 ? -5.520 10.397 12.119 1.00 95.81 206 LEU A C 1
ATOM 1707 O O . LEU A 1 206 ? -4.774 11.318 11.800 1.00 95.81 206 LEU A O 1
ATOM 1711 N N . LEU A 1 207 ? -5.518 9.224 11.478 1.00 94.69 207 LEU A N 1
ATOM 1712 C CA . LEU A 1 207 ? -4.607 8.933 10.368 1.00 94.69 207 LEU A CA 1
ATOM 1713 C C . LEU A 1 207 ? -4.844 9.873 9.174 1.00 94.69 207 LEU A C 1
ATOM 1715 O O . LEU A 1 207 ? -3.915 10.525 8.710 1.00 94.69 207 LEU A O 1
ATOM 1719 N N . MET A 1 208 ? -6.089 9.981 8.703 1.00 93.38 208 MET A N 1
ATOM 1720 C CA . MET A 1 208 ? -6.463 10.853 7.581 1.00 93.38 208 MET A CA 1
ATOM 1721 C C . MET A 1 208 ? -6.385 12.337 7.945 1.00 93.38 208 MET A C 1
ATOM 1723 O O . MET A 1 208 ? -6.138 13.165 7.080 1.00 93.38 208 MET A O 1
ATOM 1727 N N . GLY A 1 209 ? -6.569 12.681 9.219 1.00 91.94 209 GLY A N 1
ATOM 1728 C CA . GLY A 1 209 ? -6.378 14.033 9.733 1.00 91.94 209 GLY A CA 1
ATOM 1729 C C . GLY A 1 209 ? -4.910 14.428 9.901 1.00 91.94 209 GLY A C 1
ATOM 1730 O O . GLY A 1 209 ? -4.642 15.589 10.192 1.00 91.94 209 GLY A O 1
ATOM 1731 N N . THR A 1 210 ? -3.961 13.501 9.721 1.00 94.38 210 THR A N 1
ATOM 1732 C CA . THR A 1 210 ? -2.523 13.772 9.834 1.00 94.38 210 THR A CA 1
ATOM 1733 C C . THR A 1 210 ? -1.982 14.285 8.494 1.00 94.38 210 THR A C 1
ATOM 1735 O O . THR A 1 210 ? -1.860 13.498 7.551 1.00 94.38 210 THR A O 1
ATOM 1738 N N . PRO A 1 211 ? -1.583 15.568 8.374 1.00 90.94 211 PRO A N 1
ATOM 1739 C CA . PRO A 1 211 ? -1.160 16.138 7.091 1.00 90.94 211 PRO A CA 1
ATOM 1740 C C . PRO A 1 211 ? 0.065 15.440 6.497 1.00 90.94 211 PRO A C 1
ATOM 1742 O O . PRO A 1 211 ? 0.129 15.224 5.290 1.00 90.94 211 PRO A O 1
ATOM 1745 N N . MET A 1 212 ? 1.007 15.027 7.351 1.00 90.88 212 MET A N 1
ATOM 1746 C CA . MET A 1 212 ? 2.201 14.295 6.927 1.00 90.88 212 MET A CA 1
ATOM 1747 C C . MET A 1 212 ? 1.836 12.972 6.241 1.00 90.88 212 MET A C 1
ATOM 1749 O O . MET A 1 212 ? 2.391 12.656 5.195 1.00 90.88 212 MET A O 1
ATOM 1753 N N . PHE A 1 213 ? 0.848 12.237 6.765 1.00 91.88 213 PHE A N 1
ATOM 1754 C CA . PHE A 1 213 ? 0.376 11.006 6.133 1.00 91.88 213 PHE A CA 1
ATOM 1755 C C . PHE A 1 213 ? -0.171 11.285 4.729 1.00 91.88 213 PHE A C 1
ATOM 1757 O O . PHE A 1 213 ? 0.220 10.608 3.783 1.00 91.88 213 PHE A O 1
ATOM 1764 N N . LEU A 1 214 ? -1.002 12.322 4.577 1.00 91.75 214 LEU A N 1
ATOM 1765 C CA . LEU A 1 214 ? -1.582 12.704 3.285 1.00 91.75 214 LEU A CA 1
ATOM 1766 C C . LEU A 1 214 ? -0.532 13.144 2.257 1.00 91.75 214 LEU A C 1
ATOM 1768 O O . LEU A 1 214 ? -0.695 12.859 1.074 1.00 91.75 214 LEU A O 1
ATOM 1772 N N . GLN A 1 215 ? 0.550 13.792 2.695 1.00 88.44 215 GLN A N 1
ATOM 1773 C CA . GLN A 1 215 ? 1.675 14.172 1.831 1.00 88.44 215 GLN A CA 1
ATOM 1774 C C . GLN A 1 215 ? 2.522 12.969 1.399 1.00 88.44 215 GLN A C 1
ATOM 1776 O O . GLN A 1 215 ? 3.081 12.966 0.303 1.00 88.44 215 GLN A O 1
ATOM 1781 N N . MET A 1 216 ? 2.599 11.923 2.226 1.00 89.81 216 MET A N 1
ATOM 1782 C CA . MET A 1 216 ? 3.369 10.724 1.899 1.00 89.81 216 MET A CA 1
ATOM 1783 C C . MET A 1 216 ? 2.706 9.857 0.817 1.00 89.81 216 MET A C 1
ATOM 1785 O O . MET A 1 216 ? 3.398 9.210 0.034 1.00 89.81 216 MET A O 1
ATOM 1789 N N . ILE A 1 217 ? 1.376 9.859 0.706 1.00 91.69 217 ILE A N 1
ATOM 1790 C CA . ILE A 1 217 ? 0.662 9.057 -0.306 1.00 91.69 217 ILE A CA 1
ATOM 1791 C C . ILE A 1 217 ? 1.127 9.387 -1.744 1.00 91.69 217 ILE A C 1
ATOM 1793 O O . ILE A 1 217 ? 1.600 8.485 -2.439 1.00 91.69 217 ILE A O 1
ATOM 1797 N N . PRO A 1 218 ? 1.069 10.639 -2.233 1.00 91.31 218 PRO A N 1
ATOM 1798 C CA . PRO A 1 218 ? 1.520 10.965 -3.590 1.00 91.31 218 PRO A CA 1
ATOM 1799 C C . PRO A 1 218 ? 3.043 10.835 -3.768 1.00 91.31 218 PRO A C 1
ATOM 1801 O O . PRO A 1 218 ? 3.509 10.644 -4.889 1.00 91.31 218 PRO A O 1
ATOM 1804 N N . GLY A 1 219 ? 3.821 10.888 -2.678 1.00 88.44 219 GLY A N 1
ATOM 1805 C CA . GLY A 1 219 ? 5.274 10.693 -2.701 1.00 88.44 219 GLY A CA 1
ATOM 1806 C C . GLY A 1 219 ? 5.721 9.247 -2.956 1.00 88.44 219 GLY A C 1
ATOM 1807 O O . GLY A 1 219 ? 6.881 9.035 -3.304 1.00 88.44 219 GLY A O 1
ATOM 1808 N N . GLN A 1 220 ? 4.810 8.269 -2.850 1.00 88.62 220 GLN A N 1
ATOM 1809 C CA . GLN A 1 220 ? 5.055 6.840 -3.118 1.00 88.62 220 GLN A CA 1
ATOM 1810 C C . GLN A 1 220 ? 6.185 6.257 -2.247 1.00 88.62 220 GLN A C 1
ATOM 1812 O O . GLN A 1 220 ? 7.026 5.489 -2.715 1.00 88.62 220 GLN A O 1
ATOM 1817 N N . PHE A 1 221 ? 6.219 6.646 -0.972 1.00 88.62 221 PHE A N 1
ATOM 1818 C CA . PHE A 1 221 ? 7.258 6.217 -0.036 1.00 88.62 221 PHE A CA 1
ATOM 1819 C C . PHE A 1 221 ? 7.190 4.710 0.259 1.00 88.62 221 PHE A C 1
ATOM 1821 O O . PHE A 1 221 ? 6.121 4.160 0.548 1.00 88.62 221 PHE A O 1
ATOM 1828 N N . ALA A 1 222 ? 8.353 4.051 0.268 1.00 88.00 222 ALA A N 1
ATOM 1829 C CA . ALA A 1 222 ? 8.496 2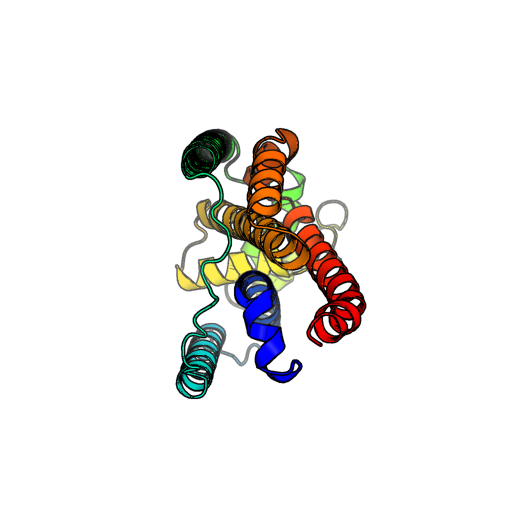.644 0.658 1.00 88.00 222 ALA A CA 1
ATOM 1830 C C . ALA A 1 222 ? 8.131 2.385 2.134 1.00 88.00 222 ALA A C 1
ATOM 1832 O O . ALA A 1 222 ? 7.795 1.259 2.513 1.00 88.00 222 ALA A O 1
ATOM 1833 N N . ASP A 1 223 ? 8.118 3.439 2.946 1.00 88.62 223 ASP A N 1
ATOM 1834 C CA . ASP A 1 223 ? 7.660 3.457 4.330 1.00 88.62 223 ASP A CA 1
ATOM 1835 C C . ASP A 1 223 ? 6.218 2.962 4.475 1.00 88.62 223 ASP A C 1
ATOM 1837 O O . ASP A 1 223 ? 5.886 2.360 5.494 1.00 88.62 223 ASP A O 1
ATOM 1841 N N . MET A 1 224 ? 5.362 3.149 3.462 1.00 89.88 224 MET A N 1
ATOM 1842 C CA . MET A 1 224 ? 3.965 2.704 3.507 1.00 89.88 224 MET A CA 1
ATOM 1843 C C . MET A 1 224 ? 3.854 1.165 3.554 1.00 89.88 224 MET A C 1
ATOM 1845 O O . MET A 1 224 ? 3.297 0.641 4.525 1.00 89.88 224 MET A O 1
ATOM 1849 N N . PRO A 1 225 ? 4.421 0.406 2.591 1.00 90.81 225 PRO A N 1
ATOM 1850 C CA . PRO A 1 225 ? 4.520 -1.050 2.696 1.00 90.81 225 PRO A CA 1
ATOM 1851 C C . PRO A 1 225 ? 5.220 -1.545 3.968 1.00 90.81 225 PRO A C 1
ATOM 1853 O O . PRO A 1 225 ? 4.765 -2.510 4.580 1.00 90.81 225 PRO A O 1
ATOM 1856 N N . ILE A 1 226 ? 6.314 -0.904 4.389 1.00 90.94 226 ILE A N 1
ATOM 1857 C CA . ILE A 1 226 ? 7.057 -1.326 5.588 1.00 90.94 226 ILE A CA 1
ATOM 1858 C C . ILE A 1 226 ? 6.191 -1.162 6.842 1.00 90.94 226 ILE A C 1
ATOM 1860 O O . ILE A 1 226 ? 6.066 -2.099 7.634 1.00 90.94 226 ILE A O 1
ATOM 1864 N N . SER A 1 227 ? 5.533 -0.010 6.984 1.00 91.94 227 SER A N 1
ATOM 1865 C CA . SER A 1 227 ? 4.611 0.278 8.087 1.00 91.94 227 SER A CA 1
ATOM 1866 C C . SER A 1 227 ? 3.503 -0.762 8.168 1.00 91.94 227 SER A C 1
ATOM 1868 O O . SER A 1 227 ? 3.154 -1.208 9.256 1.00 91.94 227 SER A O 1
ATOM 1870 N N . LEU A 1 228 ? 2.996 -1.212 7.022 1.00 92.56 228 LEU A N 1
ATOM 1871 C CA . LEU A 1 228 ? 2.000 -2.272 6.939 1.00 92.56 228 LEU A CA 1
ATOM 1872 C C . LEU A 1 228 ? 2.497 -3.620 7.469 1.00 92.56 228 LEU A C 1
ATOM 1874 O O . LEU A 1 228 ? 1.788 -4.254 8.249 1.00 92.56 228 LEU A O 1
ATOM 1878 N N . PHE A 1 229 ? 3.701 -4.061 7.098 1.00 91.69 229 PHE A N 1
ATOM 1879 C CA . PHE A 1 229 ? 4.260 -5.320 7.605 1.00 91.69 229 PHE A CA 1
ATOM 1880 C C . PHE A 1 229 ? 4.558 -5.260 9.104 1.00 91.69 229 PHE A C 1
ATOM 1882 O O . PHE A 1 229 ? 4.234 -6.203 9.835 1.00 91.69 229 PHE A O 1
ATOM 1889 N N . ILE A 1 230 ? 5.123 -4.145 9.574 1.00 93.69 230 ILE A N 1
ATOM 1890 C CA . ILE A 1 230 ? 5.393 -3.919 10.998 1.00 93.69 230 ILE A CA 1
ATOM 1891 C C . ILE A 1 230 ? 4.076 -3.909 11.776 1.00 93.69 230 ILE A C 1
ATOM 1893 O O . ILE A 1 230 ? 3.919 -4.667 12.734 1.00 93.69 230 ILE A O 1
ATOM 1897 N N . PHE A 1 231 ? 3.100 -3.116 11.331 1.00 94.38 231 PHE A N 1
ATOM 1898 C CA . PHE A 1 231 ? 1.785 -3.032 11.959 1.00 94.38 231 PHE A CA 1
ATOM 1899 C C . PHE A 1 231 ? 1.078 -4.386 11.963 1.00 94.38 231 PHE A C 1
ATOM 1901 O O . PHE A 1 231 ? 0.508 -4.780 12.981 1.00 94.38 231 PHE A O 1
ATOM 1908 N N . SER A 1 232 ? 1.164 -5.128 10.854 1.00 91.81 232 SER A N 1
ATOM 1909 C CA . SER A 1 232 ? 0.577 -6.459 10.759 1.00 91.81 232 SER A CA 1
ATOM 1910 C C . SER A 1 232 ? 1.140 -7.391 11.824 1.00 91.81 232 SER A C 1
ATOM 1912 O O . SER A 1 232 ? 0.390 -8.079 12.515 1.00 91.81 232 SER A O 1
ATOM 1914 N N . SER A 1 233 ? 2.465 -7.407 11.946 1.00 91.38 233 SER A N 1
ATOM 1915 C CA . SER A 1 233 ? 3.190 -8.277 12.870 1.00 91.38 233 SER A CA 1
ATOM 1916 C C . SER A 1 233 ? 2.871 -7.922 14.320 1.00 91.38 233 SER A C 1
ATOM 1918 O O . SER A 1 233 ? 2.513 -8.797 15.106 1.00 91.38 233 SER A O 1
ATOM 1920 N N . LEU A 1 234 ? 2.904 -6.629 14.660 1.00 93.06 234 LEU A N 1
ATOM 1921 C CA . LEU A 1 234 ? 2.564 -6.138 15.996 1.00 93.06 234 LEU A CA 1
ATOM 1922 C C . LEU A 1 234 ? 1.126 -6.479 16.382 1.00 93.06 234 LEU A C 1
ATOM 1924 O O . LEU A 1 234 ? 0.890 -6.968 17.487 1.00 93.06 234 LEU A O 1
ATOM 1928 N N . PHE A 1 235 ? 0.169 -6.265 15.476 1.00 91.75 235 PHE A N 1
ATOM 1929 C CA . PHE A 1 235 ? -1.222 -6.613 15.737 1.00 91.75 235 PHE A CA 1
ATOM 1930 C C . PHE A 1 235 ? -1.382 -8.107 16.011 1.00 91.75 235 PHE A C 1
ATOM 1932 O O . PHE A 1 235 ? -2.047 -8.459 16.979 1.00 91.75 235 PHE A O 1
ATOM 1939 N N . PHE A 1 236 ? -0.758 -8.986 15.218 1.00 87.25 236 PHE A N 1
ATOM 1940 C CA . PHE A 1 236 ? -0.830 -10.426 15.470 1.00 87.25 236 PHE A CA 1
ATOM 1941 C C . PHE A 1 236 ? -0.221 -10.810 16.819 1.00 87.25 236 PHE A C 1
ATOM 1943 O O . PHE A 1 236 ? -0.850 -11.568 17.555 1.00 87.25 236 PHE A O 1
ATOM 1950 N N . CYS A 1 237 ? 0.939 -10.257 17.184 1.00 88.25 237 CYS A N 1
ATOM 1951 C CA . CYS A 1 237 ? 1.545 -10.494 18.496 1.00 88.25 237 CYS A CA 1
ATOM 1952 C C . CYS A 1 237 ? 0.610 -10.071 19.639 1.00 88.25 237 CYS A C 1
ATOM 1954 O O . CYS A 1 237 ? 0.365 -10.848 20.560 1.00 88.25 237 CYS A O 1
ATOM 1956 N N . ILE A 1 238 ? 0.034 -8.867 19.559 1.00 88.06 238 ILE A N 1
ATOM 1957 C CA . ILE A 1 238 ? -0.914 -8.362 20.561 1.00 88.06 238 ILE A CA 1
ATOM 1958 C C . ILE A 1 238 ? -2.171 -9.234 20.595 1.00 88.06 238 ILE A C 1
ATOM 1960 O O . ILE A 1 238 ? -2.619 -9.633 21.668 1.00 88.06 238 ILE A O 1
ATOM 1964 N N . TYR A 1 239 ? -2.734 -9.559 19.433 1.00 84.56 239 TYR A N 1
ATOM 1965 C CA . TYR A 1 239 ? -3.948 -10.356 19.327 1.00 84.56 239 TYR A CA 1
ATOM 1966 C C . TYR A 1 239 ? -3.756 -11.740 19.957 1.00 84.56 239 TYR A C 1
ATOM 1968 O O . TYR A 1 239 ? -4.574 -12.145 20.778 1.00 84.56 239 TYR A O 1
ATOM 1976 N N . LEU A 1 240 ? -2.638 -12.419 19.677 1.00 82.50 240 LEU A N 1
ATOM 1977 C CA . LEU A 1 240 ? -2.297 -13.715 20.275 1.00 82.50 240 LEU A CA 1
ATOM 1978 C C . LEU A 1 240 ? -2.223 -13.664 21.809 1.00 82.50 240 LEU A C 1
ATOM 1980 O O . LEU A 1 240 ? -2.693 -14.590 22.466 1.00 82.50 240 LEU A O 1
ATOM 1984 N N . ILE A 1 241 ? -1.707 -12.573 22.384 1.00 82.56 241 ILE A N 1
ATOM 1985 C CA . ILE A 1 241 ? -1.664 -12.362 23.842 1.00 82.56 241 ILE A CA 1
ATOM 1986 C C . ILE A 1 241 ? -3.071 -12.133 24.426 1.00 82.56 241 ILE A C 1
ATOM 1988 O O . ILE A 1 241 ? -3.335 -12.492 25.575 1.00 82.56 241 ILE A O 1
ATOM 1992 N N . TYR A 1 242 ? -3.989 -11.540 23.658 1.00 75.69 242 TYR A N 1
ATOM 1993 C CA . TYR A 1 242 ? -5.345 -11.212 24.112 1.00 75.69 242 TYR A CA 1
ATOM 1994 C C . TYR A 1 242 ? -6.366 -12.353 23.949 1.00 75.69 242 TYR A C 1
ATOM 1996 O O . TYR A 1 242 ? -7.326 -12.395 24.721 1.00 75.69 242 TYR A O 1
ATOM 2004 N N . ILE A 1 243 ? -6.169 -13.300 23.021 1.00 70.12 243 ILE A N 1
ATOM 2005 C CA . ILE A 1 243 ? -7.083 -14.446 22.797 1.00 70.12 243 ILE A CA 1
ATOM 2006 C C . ILE A 1 243 ? -7.447 -15.205 24.097 1.00 70.12 243 ILE A C 1
ATOM 2008 O O . ILE A 1 243 ? -8.640 -15.450 24.313 1.00 70.12 243 ILE A O 1
ATOM 2012 N N . PRO A 1 244 ? -6.497 -15.554 24.994 1.00 58.09 244 PRO A N 1
ATOM 2013 C CA . PRO A 1 244 ? -6.819 -16.270 26.232 1.00 58.09 244 PRO A CA 1
ATOM 2014 C C . PRO A 1 244 ? -7.712 -15.456 27.178 1.00 58.09 244 PRO A C 1
ATOM 2016 O O . PRO A 1 244 ? -8.545 -16.006 27.890 1.00 58.09 244 PRO A O 1
ATOM 2019 N N . LYS A 1 245 ? -7.576 -14.123 27.172 1.00 57.78 245 LYS A N 1
ATOM 2020 C CA . LYS A 1 245 ? -8.381 -13.235 28.023 1.00 57.78 245 LYS A CA 1
ATOM 2021 C C . LYS A 1 245 ? -9.806 -13.081 27.503 1.00 57.78 245 LYS A C 1
ATOM 2023 O O . LYS A 1 245 ? -10.727 -13.018 28.301 1.00 57.78 245 LYS A O 1
ATOM 2028 N N . ILE A 1 246 ? -9.992 -13.043 26.184 1.00 55.25 246 ILE A N 1
ATOM 2029 C CA . ILE A 1 246 ? -11.320 -12.921 25.560 1.00 55.25 246 ILE A CA 1
ATOM 2030 C C . ILE A 1 246 ? -12.137 -14.206 25.758 1.00 55.25 246 ILE A C 1
ATOM 2032 O O . ILE A 1 246 ? -13.339 -14.142 25.992 1.00 55.25 246 ILE A O 1
ATOM 2036 N N . THR A 1 247 ? -11.483 -15.368 25.701 1.00 54.75 247 THR A N 1
ATOM 2037 C CA . THR A 1 247 ? -12.139 -16.678 25.865 1.00 54.75 247 THR A CA 1
ATOM 2038 C C . THR A 1 247 ? -12.518 -16.988 27.317 1.00 54.75 247 THR A C 1
ATOM 2040 O O . THR A 1 247 ? -13.553 -17.604 27.544 1.00 54.75 247 THR A O 1
ATOM 2043 N N . ASN A 1 248 ? -11.765 -16.487 28.302 1.00 44.47 248 ASN A N 1
ATOM 2044 C CA . ASN A 1 248 ? -12.064 -16.680 29.729 1.00 44.47 248 ASN A CA 1
ATOM 2045 C C . ASN A 1 248 ? -13.189 -15.785 30.291 1.00 44.47 248 ASN A C 1
ATOM 2047 O O . ASN A 1 248 ? -13.578 -15.971 31.437 1.00 44.47 248 ASN A O 1
ATOM 2051 N N . ILE A 1 249 ? -13.713 -14.822 29.523 1.00 47.00 249 ILE A N 1
ATOM 2052 C CA . ILE A 1 249 ? -14.811 -13.928 29.954 1.00 47.00 249 ILE A CA 1
ATOM 2053 C C . ILE A 1 249 ? -16.196 -14.500 29.563 1.00 47.00 249 ILE A C 1
ATOM 2055 O O . ILE A 1 249 ? -17.223 -13.899 29.851 1.00 47.00 249 ILE A O 1
ATOM 2059 N N . GLN A 1 250 ? -16.251 -15.674 28.918 1.00 37.69 250 GLN A N 1
ATOM 2060 C CA . GLN A 1 250 ? -17.501 -16.317 28.478 1.00 37.69 250 GLN A CA 1
ATOM 2061 C C . GLN A 1 250 ? -18.066 -17.386 29.439 1.00 37.69 250 GLN A C 1
ATOM 2063 O O . GLN A 1 250 ? -18.812 -18.252 28.984 1.00 37.69 250 GLN A O 1
ATOM 2068 N N . PHE A 1 251 ? -17.754 -17.330 30.738 1.00 36.47 251 PHE A N 1
ATOM 2069 C CA . PHE A 1 251 ? -18.410 -18.164 31.756 1.00 36.47 251 PHE A CA 1
ATOM 2070 C C . PHE A 1 251 ? -19.244 -17.320 32.715 1.00 36.47 251 PHE A C 1
ATOM 2072 O O . PHE A 1 251 ? -18.696 -16.321 33.234 1.00 36.47 251 PHE A O 1
#

Secondary structure (DSSP, 8-state):
-HHHHS-HHHHHHTHHHHHHHHHHHHHHHHHHHHHHHHH-TTS-TTHHHHHHHHHHHHHHHHHHHT--------------HHHHHHHHHHHHHHHHHHHHHHHHHHHH-TT-SHHHIIIIIHHHHHHHSSGGGGGGGGGS-TTT--TTS-SHHHHHHHHHHHHHTS--THHHHHHHHHHHHHHHHHHHHHHHHHT-HHHHHHHHHHHHT-HHHHHHHHHT-THHHHHHHHHHHHHHHHHHHHHHHHHTT--